Protein AF-F6YI31-F1 (afdb_monomer)

Sequence (217 aa):
MRRKSRYLFVVFIIWSSGVLYYFTTFGRQDQFSSKAKDSGYTSEEGKFNPKLSNVKDSLEVIEETRFDKDGYGDIGDPNNREDNYKKKDVLGKLWNSHHPTERDDDKLRFRSQSLQQQHRNHGIPWRDFDESSYISATAIHHGEDKYKRNKFNQQASDKLKCDRPVPDTRNGLCSSNSWDLSKLPATSVIVTFHNEARSTLLRTVVSVLNRSPPSLV

Secondary structure (DSSP, 8-state):
--SHHHHHHHHHHHHHHHHHHHHHHHS-----------------------------SSSSSSS-----S--------TT-HHHHHHHHHHHHHHHHH----HHHHHHHHHHHHHHHHHHHHH---GGGS-HHHHHHTTPPPTTS-TTTTTSS-HHHHHTS-TT------S-HHHHT----GGGSPP-------SS--HHHHHHHHHHHHHHS-TT--

Radius of gyration: 33.63 Å; Cα contacts (8 Å, |Δi|>4): 60; chains: 1; bounding box: 67×86×92 Å

pLDDT: mean 72.96, std 24.08, range [24.3, 98.19]

Nearest PDB structures (foldseek):
  5fv9-assembly3_E-2  TM=9.881E-01  e=1.022E-07  Homo sapiens
  5fv9-assembly1_C  TM=9.802E-01  e=1.233E-07  Homo sapiens
  5fv9-assembly4_F-3  TM=9.778E-01  e=2.167E-07  Homo sapiens
  4d11-assembly1_A  TM=9.854E-01  e=6.287E-07  Homo sapiens
  6nqt-assembly1_A  TM=9.778E-01  e=6.694E-07  Homo sapiens

Organism: Ciona intestinalis (NCBI:txid7719)

Solvent-accessible surface area (backbone atoms only — not comparable to full-atom values): 14661 Å² total; per-residue (Å²): 144,83,72,72,63,61,57,55,52,52,52,48,52,54,51,53,51,50,53,52,48,46,50,73,73,69,63,79,86,87,83,91,78,90,88,89,87,82,89,82,91,74,90,77,93,78,74,91,77,94,78,84,87,80,85,74,86,78,83,81,75,87,92,77,72,94,68,74,99,79,74,82,74,74,81,67,61,94,81,51,63,66,64,55,51,52,53,51,50,53,52,48,53,53,49,68,74,53,68,74,48,74,70,52,52,49,50,52,52,49,52,51,52,49,50,54,54,50,39,72,75,70,52,75,59,78,90,77,51,66,59,65,67,60,36,57,79,71,55,78,58,93,91,58,70,50,37,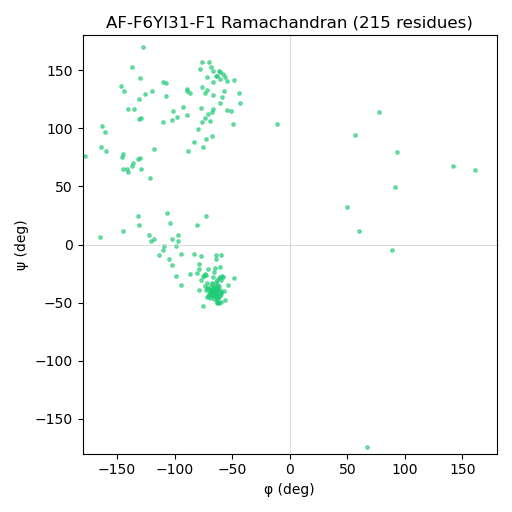75,87,75,75,44,58,46,65,65,45,64,72,50,62,50,79,59,89,71,85,85,83,69,60,77,75,65,72,76,62,82,78,68,70,91,79,53,76,62,50,85,86,83,84,87,81,73,92,64,56,56,42,60,54,48,24,52,56,44,45,50,67,72,75,42,65,73,87,36,94

Foldseek 3Di:
DPDPVVVVVVVVVVVVVVVVVCCVPPVDDPDDDDDDDDDDDDDDDDDDDDPPPDPPPPPPDPPDDPDDPPPPPDPDDPPPPPVVVVVVVVVVVVCVVDPPDPVNVVVVVVVVVVVVVVCVVVPDPLVRDPLLVQQVVPADDPPDDCCPQPNDRLNVLSPDDLQDDDDDPDDPVVVPDDDDPVPDAADDDDDDDDSDRRSVVSSVVVCCVVVDDPRRD

InterPro domains:
  IPR029044 Nucleotide-diphospho-sugar transferases [G3DSA:3.90.550.10] (124-217)
  IPR029044 Nucleotide-diphospho-sugar transferases [SSF53448] (152-215)

Structure (mmCIF, N/CA/C/O backbone):
data_AF-F6YI31-F1
#
_entry.id   AF-F6YI31-F1
#
loop_
_atom_site.group_PDB
_atom_site.id
_atom_site.type_symbol
_atom_site.label_atom_id
_atom_site.label_alt_id
_atom_site.label_comp_id
_atom_site.label_asym_id
_atom_site.label_entity_id
_atom_site.label_seq_id
_atom_site.pdbx_PDB_ins_code
_atom_site.Cartn_x
_atom_site.Cartn_y
_atom_site.Cartn_z
_atom_site.occupancy
_atom_site.B_iso_or_equiv
_atom_site.auth_seq_id
_atom_site.auth_comp_id
_atom_site.auth_asym_id
_atom_site.auth_atom_id
_atom_site.pdbx_PDB_model_num
ATOM 1 N N . MET A 1 1 ? 19.466 25.160 61.827 1.00 53.00 1 MET A N 1
ATOM 2 C CA . MET A 1 1 ? 19.169 24.558 60.501 1.00 53.00 1 MET A CA 1
ATOM 3 C C . MET A 1 1 ? 18.995 25.630 59.402 1.00 53.00 1 MET A C 1
ATOM 5 O O . MET A 1 1 ? 17.893 25.828 58.921 1.00 53.00 1 MET A O 1
ATOM 9 N N . ARG A 1 2 ? 20.056 26.343 58.972 1.00 62.91 2 ARG A N 1
ATOM 10 C CA . ARG A 1 2 ? 19.978 27.420 57.940 1.00 62.91 2 ARG A CA 1
ATOM 11 C C . ARG A 1 2 ? 21.044 27.321 56.826 1.00 62.91 2 ARG A C 1
ATOM 13 O O . ARG A 1 2 ? 21.397 28.318 56.213 1.00 62.91 2 ARG A O 1
ATOM 20 N N . ARG A 1 3 ? 21.596 26.128 56.554 1.00 60.50 3 ARG A N 1
ATOM 21 C CA . ARG A 1 3 ? 22.654 25.943 55.528 1.00 60.50 3 ARG A CA 1
ATOM 22 C C . ARG A 1 3 ? 22.173 25.351 54.192 1.00 60.50 3 ARG A C 1
ATOM 24 O O . ARG A 1 3 ? 22.850 25.537 53.192 1.00 60.50 3 ARG A O 1
ATOM 31 N N . LYS A 1 4 ? 20.987 24.726 54.130 1.00 62.62 4 LYS A N 1
ATOM 32 C CA . LYS A 1 4 ? 20.452 24.117 52.889 1.00 62.62 4 LYS A CA 1
ATOM 33 C C . LYS A 1 4 ? 19.826 25.128 51.909 1.00 62.62 4 LYS A C 1
ATOM 35 O O . LYS A 1 4 ? 19.764 24.862 50.718 1.00 62.62 4 LYS A O 1
ATOM 40 N N . SER A 1 5 ? 19.429 26.312 52.386 1.00 65.31 5 SER A N 1
ATOM 41 C CA . SER A 1 5 ? 18.761 27.334 51.559 1.00 65.31 5 SER A CA 1
ATOM 42 C C . SER A 1 5 ? 19.703 28.066 50.599 1.00 65.31 5 SER A C 1
ATOM 44 O O . SER A 1 5 ? 19.258 28.538 49.561 1.00 65.31 5 SER A O 1
ATOM 46 N N . ARG A 1 6 ? 21.000 28.164 50.926 1.00 75.75 6 ARG A N 1
ATOM 47 C CA . ARG A 1 6 ? 21.975 28.864 50.074 1.00 75.75 6 ARG A CA 1
ATOM 48 C C . ARG A 1 6 ? 22.319 28.073 48.811 1.00 75.75 6 ARG A C 1
ATOM 50 O O . ARG A 1 6 ? 22.448 28.671 47.755 1.00 75.75 6 ARG A O 1
ATOM 57 N N . TYR A 1 7 ? 22.386 26.745 48.901 1.00 75.69 7 TYR A N 1
ATOM 58 C CA . TYR A 1 7 ? 22.622 25.886 47.736 1.00 75.69 7 TYR A CA 1
ATOM 59 C C . TYR A 1 7 ? 21.439 25.881 46.767 1.00 75.69 7 TYR A C 1
ATOM 61 O O . TYR A 1 7 ? 21.640 26.007 45.566 1.00 75.69 7 TYR A O 1
ATOM 69 N N . LEU A 1 8 ? 20.209 25.819 47.283 1.00 78.38 8 LEU A N 1
ATOM 70 C CA . LEU A 1 8 ? 19.002 25.893 46.455 1.00 78.38 8 LEU A CA 1
ATOM 71 C C . LEU A 1 8 ? 18.910 27.213 45.682 1.00 78.38 8 LEU A C 1
ATOM 73 O O . LEU A 1 8 ? 18.560 27.202 44.508 1.00 78.38 8 LEU A O 1
ATOM 77 N N . PHE A 1 9 ? 19.292 28.331 46.303 1.00 81.94 9 PHE A N 1
ATOM 78 C CA . PHE A 1 9 ? 19.279 29.636 45.640 1.00 81.94 9 PHE A CA 1
ATOM 79 C C . PHE A 1 9 ? 20.313 29.723 44.506 1.00 81.94 9 PHE A C 1
ATOM 81 O O . PHE A 1 9 ? 20.010 30.225 43.429 1.00 81.94 9 PHE A O 1
ATOM 88 N N . VAL A 1 10 ? 21.515 29.175 44.717 1.00 86.62 10 VAL A N 1
ATOM 89 C CA . VAL A 1 10 ? 22.571 29.141 43.691 1.00 86.62 10 VAL A CA 1
ATOM 90 C C . VAL A 1 10 ? 22.180 28.236 42.519 1.00 86.62 10 VAL A C 1
ATOM 92 O O . VAL A 1 10 ? 22.335 28.634 41.368 1.00 86.62 10 VAL A O 1
ATOM 95 N N . VAL A 1 11 ? 21.612 27.056 42.788 1.00 87.31 11 VAL A N 1
ATOM 96 C CA . VAL A 1 11 ? 21.141 26.139 41.734 1.00 87.31 11 VAL A CA 1
ATOM 97 C C . VAL A 1 11 ? 20.009 26.768 40.921 1.00 87.31 11 VAL A C 1
ATOM 99 O O . VAL A 1 11 ? 19.998 26.638 39.699 1.00 87.31 11 VAL A O 1
ATOM 102 N N . PHE A 1 12 ? 19.100 27.502 41.569 1.00 89.56 12 PHE A N 1
ATOM 103 C CA . PHE A 1 12 ? 18.009 28.184 40.877 1.00 89.56 12 PHE A CA 1
ATOM 104 C C . PHE A 1 12 ? 18.522 29.279 39.935 1.00 89.56 12 PHE A C 1
ATOM 106 O O . PHE A 1 12 ? 18.070 29.349 38.798 1.00 89.56 12 PHE A O 1
ATOM 113 N N . ILE A 1 13 ? 19.515 30.068 40.366 1.00 91.44 13 ILE A N 1
ATOM 114 C CA . ILE A 1 13 ? 20.136 31.110 39.532 1.00 91.44 13 ILE A CA 1
ATOM 115 C C . ILE A 1 13 ? 20.857 30.496 38.327 1.00 91.44 13 ILE A C 1
ATOM 117 O O . ILE A 1 13 ? 20.729 31.010 37.215 1.00 91.44 13 ILE A O 1
ATOM 121 N N . ILE A 1 14 ? 21.594 29.397 38.516 1.00 91.25 14 ILE A N 1
ATOM 122 C CA . ILE A 1 14 ? 22.290 28.713 37.415 1.00 91.25 14 ILE A CA 1
ATOM 123 C C . ILE A 1 14 ? 21.272 28.154 36.414 1.00 91.25 14 ILE A C 1
ATOM 125 O O . ILE A 1 14 ? 21.419 28.351 35.208 1.00 91.25 14 ILE A O 1
ATOM 129 N N . TRP A 1 15 ? 20.209 27.514 36.907 1.00 91.75 15 TRP A N 1
ATOM 130 C CA . TRP A 1 15 ? 19.168 26.938 36.061 1.00 91.75 15 TRP A CA 1
ATOM 131 C C . TRP A 1 15 ? 18.390 28.013 35.290 1.00 91.75 15 TRP A C 1
ATOM 133 O O . TRP A 1 15 ? 18.261 27.916 34.070 1.00 91.75 15 TRP A O 1
ATOM 143 N N . SER A 1 16 ? 17.951 29.088 35.954 1.00 92.75 16 SER A N 1
ATOM 144 C CA . SER A 1 16 ? 17.214 30.175 35.298 1.00 92.75 16 SER A CA 1
ATOM 145 C C . SER A 1 16 ? 18.076 30.930 34.285 1.00 92.75 16 SER A C 1
ATOM 147 O O . SER A 1 16 ? 17.589 31.288 33.214 1.00 92.75 16 SER A O 1
ATOM 149 N N . SER A 1 17 ? 19.362 31.134 34.590 1.00 90.81 17 SER A N 1
ATOM 150 C CA . SER A 1 17 ? 20.303 31.775 33.665 1.00 90.81 17 SER A CA 1
ATOM 151 C C . SER A 1 17 ? 20.560 30.903 32.434 1.00 90.81 17 SER A C 1
ATOM 153 O O . SER A 1 17 ? 20.602 31.424 31.324 1.00 90.81 17 SER A O 1
ATOM 155 N N . GLY A 1 18 ? 20.666 29.580 32.603 1.00 92.12 18 GLY A N 1
ATOM 156 C CA . GLY A 1 18 ? 20.809 28.636 31.491 1.00 92.12 18 GLY A CA 1
ATOM 157 C C . GLY A 1 18 ? 19.578 28.596 30.581 1.00 92.12 18 GLY A C 1
ATOM 158 O O . GLY A 1 18 ? 19.715 28.638 29.359 1.00 92.12 18 GLY A O 1
ATOM 159 N N . VAL A 1 19 ? 18.374 28.596 31.162 1.00 91.31 19 VAL A N 1
ATOM 160 C CA . VAL A 1 19 ? 17.115 28.649 30.400 1.00 91.31 19 VAL A CA 1
ATOM 161 C C . VAL A 1 19 ? 17.001 29.970 29.633 1.00 91.31 19 VAL A C 1
ATOM 163 O O . VAL A 1 19 ? 16.711 29.962 28.438 1.00 91.31 19 VAL A O 1
ATOM 166 N N . LEU A 1 20 ? 17.292 31.106 30.273 1.00 88.75 20 LEU A N 1
ATOM 167 C CA . LEU A 1 20 ? 17.244 32.414 29.616 1.00 88.75 20 LEU A CA 1
ATOM 168 C C . LEU A 1 20 ? 18.311 32.552 28.515 1.00 88.75 20 LEU A C 1
ATOM 170 O O . LEU A 1 20 ? 18.029 33.103 27.450 1.00 88.75 20 LEU A O 1
ATOM 174 N N . TYR A 1 21 ? 19.513 32.008 28.724 1.00 89.62 21 TYR A N 1
ATOM 175 C CA . TYR A 1 21 ? 20.548 31.946 27.690 1.00 89.62 21 TYR A CA 1
ATOM 176 C C . TYR A 1 21 ? 20.088 31.108 26.494 1.00 89.62 21 TYR A C 1
ATOM 178 O O . TYR A 1 21 ? 20.214 31.552 25.357 1.00 89.62 21 TYR A O 1
ATOM 186 N N . TYR A 1 22 ? 19.477 29.944 26.727 1.00 86.44 22 TYR A N 1
ATOM 187 C CA . TYR A 1 22 ? 18.952 29.099 25.653 1.00 86.44 22 TYR A CA 1
ATOM 188 C C . TYR A 1 22 ? 17.849 29.802 24.848 1.00 86.44 22 TYR A C 1
ATOM 190 O O . TYR A 1 22 ? 17.903 29.827 23.622 1.00 86.44 22 TYR A O 1
ATOM 198 N N . PHE A 1 23 ? 16.888 30.454 25.509 1.00 80.94 23 PHE A N 1
ATOM 199 C CA . PHE A 1 23 ? 15.828 31.186 24.805 1.00 80.94 23 PHE A CA 1
ATOM 200 C C . PHE A 1 23 ? 16.341 32.420 24.052 1.00 80.94 23 PHE A C 1
ATOM 202 O O . PHE A 1 23 ? 15.822 32.736 22.983 1.00 80.94 23 PHE A O 1
ATOM 209 N N . THR A 1 24 ? 17.371 33.101 24.559 1.00 76.62 24 THR A N 1
ATOM 210 C CA . THR A 1 24 ? 17.966 34.253 23.859 1.00 76.62 24 THR A CA 1
ATOM 211 C C . THR A 1 24 ? 18.878 33.845 22.700 1.00 76.62 24 THR A C 1
ATOM 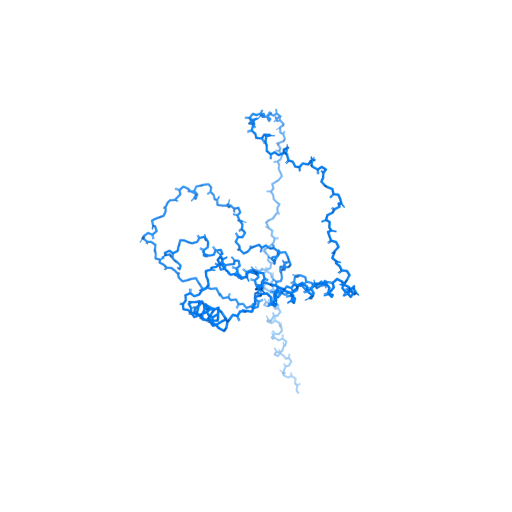213 O O . THR A 1 24 ? 18.945 34.578 21.716 1.00 76.62 24 THR A O 1
ATOM 216 N N . THR A 1 25 ? 19.544 32.687 22.773 1.00 75.94 25 THR A N 1
ATOM 217 C CA . THR A 1 25 ? 20.480 32.222 21.728 1.00 75.94 25 THR A CA 1
ATOM 218 C C . THR A 1 25 ? 19.852 31.297 20.687 1.00 75.94 25 THR A C 1
ATOM 220 O O . THR A 1 25 ? 20.201 31.398 19.516 1.00 75.94 25 THR A O 1
ATOM 223 N N . PHE A 1 26 ? 18.904 30.441 21.071 1.00 68.06 26 PHE A N 1
ATOM 224 C CA . PHE A 1 26 ? 18.285 29.442 20.187 1.00 68.06 26 PHE A CA 1
ATOM 225 C C . PHE A 1 26 ? 16.794 29.684 19.908 1.00 68.06 26 PHE A C 1
ATOM 227 O O . PHE A 1 26 ? 16.231 29.052 19.020 1.00 68.06 26 PHE A O 1
ATOM 234 N N . GLY A 1 27 ? 16.141 30.623 20.599 1.00 56.47 27 GLY A N 1
ATOM 235 C CA . GLY A 1 27 ? 14.709 30.911 20.436 1.00 56.47 27 GLY A CA 1
ATOM 236 C C . GLY A 1 27 ? 14.334 31.792 19.238 1.00 56.47 27 GLY A C 1
ATOM 237 O O . GLY A 1 27 ? 13.244 32.361 19.233 1.00 56.47 27 GLY A O 1
ATOM 238 N N . ARG A 1 28 ? 15.209 31.970 18.239 1.00 60.66 28 ARG A N 1
ATOM 239 C CA . ARG A 1 28 ? 14.960 32.901 17.126 1.00 60.66 28 ARG A CA 1
ATOM 240 C C . ARG A 1 28 ? 15.190 32.254 15.762 1.00 60.66 28 ARG A C 1
ATOM 242 O O . ARG A 1 28 ? 16.147 32.570 15.065 1.00 60.66 28 ARG A O 1
ATOM 249 N N . GLN A 1 29 ? 14.253 31.397 15.364 1.00 51.97 29 GLN A N 1
ATOM 250 C CA . GLN A 1 29 ? 14.122 30.948 13.980 1.00 51.97 29 GLN A CA 1
ATOM 251 C C . GLN A 1 29 ? 12.652 30.944 13.558 1.00 51.97 29 GLN A C 1
ATOM 253 O O . GLN A 1 29 ? 12.065 29.905 13.324 1.00 51.97 29 GLN A O 1
ATOM 258 N N . ASP A 1 30 ? 12.083 32.145 13.472 1.00 52.59 30 ASP A N 1
ATOM 259 C CA . ASP A 1 30 ? 10.846 32.419 12.738 1.00 52.59 30 ASP A CA 1
ATOM 260 C C . ASP A 1 30 ? 10.947 33.817 12.125 1.00 52.59 30 ASP A C 1
ATOM 262 O O . ASP A 1 30 ? 10.433 34.790 12.669 1.00 52.59 30 ASP A O 1
ATOM 266 N N . GLN A 1 31 ? 11.680 33.926 11.015 1.00 48.34 31 GLN A N 1
ATOM 267 C CA . GLN A 1 31 ? 11.528 34.984 10.009 1.00 48.34 31 GLN A CA 1
ATOM 268 C C . GLN A 1 31 ? 12.146 34.506 8.684 1.00 48.34 31 GLN A C 1
ATOM 270 O O . GLN A 1 31 ? 13.268 34.865 8.334 1.00 48.34 31 GLN A O 1
ATOM 275 N N . PHE A 1 32 ? 11.406 33.703 7.921 1.00 39.38 32 PHE A N 1
ATOM 276 C CA . PHE A 1 32 ? 11.537 33.716 6.463 1.00 39.38 32 PHE A CA 1
ATOM 277 C C . PHE A 1 32 ? 10.143 33.685 5.837 1.00 39.38 32 PHE A C 1
ATOM 279 O O . PHE A 1 32 ? 9.685 32.696 5.278 1.00 39.38 32 PHE A O 1
ATOM 286 N N . SER A 1 33 ? 9.436 34.799 5.992 1.00 43.72 33 SER A N 1
ATOM 287 C CA . SER A 1 33 ? 8.313 35.150 5.134 1.00 43.72 33 SER A CA 1
ATOM 288 C C . SER A 1 33 ? 8.275 36.666 4.992 1.00 43.72 33 SER A C 1
ATOM 290 O O . SER A 1 33 ? 8.394 37.385 5.981 1.00 43.72 33 SER A O 1
ATOM 292 N N . SER A 1 34 ? 8.055 37.121 3.759 1.00 43.28 34 SER A N 1
ATOM 293 C CA . SER A 1 34 ? 7.868 38.514 3.322 1.00 43.28 34 SER A CA 1
ATOM 294 C C . SER A 1 34 ? 9.116 39.268 2.848 1.00 43.28 34 SER A C 1
ATOM 296 O O . SER A 1 34 ? 9.615 40.169 3.518 1.00 43.28 34 SER A O 1
ATOM 298 N N . LYS A 1 35 ? 9.525 39.007 1.598 1.00 37.44 35 LYS A N 1
ATOM 299 C CA . LYS A 1 35 ? 9.893 40.085 0.660 1.00 37.44 35 LYS A CA 1
ATOM 300 C C . LYS A 1 35 ? 9.850 39.607 -0.795 1.00 37.44 35 LYS A C 1
ATOM 302 O O . LYS A 1 35 ? 10.805 39.030 -1.291 1.00 37.44 35 LYS A O 1
ATOM 307 N N . ALA A 1 36 ? 8.730 39.878 -1.460 1.00 35.84 36 ALA A N 1
ATOM 308 C CA . ALA A 1 36 ? 8.655 40.099 -2.905 1.00 35.84 36 ALA A CA 1
ATOM 309 C C . ALA A 1 36 ? 7.310 40.778 -3.224 1.00 35.84 36 ALA A C 1
ATOM 311 O O . ALA A 1 36 ? 6.316 40.128 -3.537 1.00 35.84 36 ALA A O 1
ATOM 312 N N . LYS A 1 37 ? 7.273 42.104 -3.078 1.00 39.88 37 LYS A N 1
ATOM 313 C CA . LYS A 1 37 ? 6.314 42.979 -3.755 1.00 39.88 37 LYS A CA 1
ATOM 314 C C . LYS A 1 37 ? 7.132 44.085 -4.410 1.00 39.88 37 LYS A C 1
ATOM 316 O O . LYS A 1 37 ? 7.698 44.893 -3.692 1.00 39.88 37 LYS A O 1
ATOM 321 N N . ASP A 1 38 ? 7.202 44.025 -5.733 1.00 37.06 38 ASP A N 1
ATOM 322 C CA . ASP A 1 38 ? 7.232 45.137 -6.692 1.00 37.06 38 ASP A CA 1
ATOM 323 C C . ASP A 1 38 ? 6.875 44.488 -8.043 1.00 37.06 38 ASP A C 1
ATOM 325 O O . ASP A 1 38 ? 7.521 43.537 -8.467 1.00 37.06 38 ASP A O 1
ATOM 329 N N . SER A 1 39 ? 5.633 44.645 -8.507 1.00 32.97 39 SER A N 1
ATOM 330 C CA . SER A 1 39 ? 5.156 45.715 -9.400 1.00 32.97 39 SER A CA 1
ATOM 331 C C . SER A 1 39 ? 5.568 45.483 -10.859 1.00 32.97 39 SER A C 1
ATOM 333 O O . SER A 1 39 ? 6.745 45.521 -11.197 1.00 32.97 39 SER A O 1
ATOM 335 N N . GLY A 1 40 ? 4.572 45.244 -11.718 1.00 26.17 40 GLY A N 1
ATOM 336 C CA . GLY A 1 40 ? 4.752 45.072 -13.160 1.00 26.17 40 GLY A CA 1
ATOM 337 C C . GLY A 1 40 ? 3.570 44.376 -13.832 1.00 26.17 40 GLY A C 1
ATOM 338 O O . GLY A 1 40 ? 3.705 43.264 -14.326 1.00 26.17 40 GLY A O 1
ATOM 339 N N . TYR A 1 41 ? 2.397 45.011 -13.815 1.00 24.30 41 TYR A N 1
ATOM 340 C CA . TYR A 1 41 ? 1.244 44.604 -14.618 1.00 24.30 41 TYR A CA 1
ATOM 341 C C . TYR A 1 41 ? 1.480 45.067 -16.063 1.00 24.30 41 TYR A C 1
ATOM 343 O O . TYR A 1 41 ? 1.563 46.267 -16.308 1.00 24.30 41 TYR A O 1
ATOM 351 N N . THR A 1 42 ? 1.572 44.138 -17.012 1.00 28.00 42 THR A N 1
ATOM 352 C CA . THR A 1 42 ? 1.236 44.402 -18.418 1.00 28.00 42 THR A CA 1
ATOM 353 C C . THR A 1 42 ? 0.404 43.233 -18.925 1.00 28.00 42 THR A C 1
ATOM 355 O O . T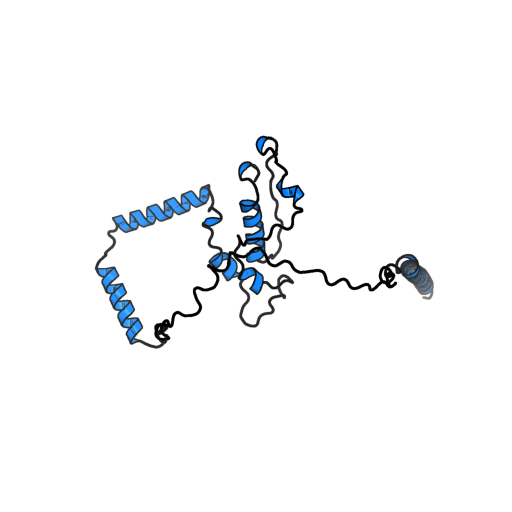HR A 1 42 ? 0.836 42.083 -18.907 1.00 28.00 42 THR A O 1
ATOM 358 N N . SER A 1 43 ? -0.838 43.547 -19.286 1.00 34.31 43 SER A N 1
ATOM 359 C CA . SER A 1 43 ? -1.754 42.661 -19.987 1.00 34.31 43 SER A CA 1
ATOM 360 C C . SER A 1 43 ? -1.224 42.388 -21.387 1.00 34.31 43 SER A C 1
ATOM 362 O O . SER A 1 43 ? -1.017 43.335 -22.135 1.00 34.31 43 SER A O 1
ATOM 364 N N . GLU A 1 44 ? -1.136 41.118 -21.769 1.00 32.34 44 GLU A N 1
ATOM 365 C CA . GLU A 1 44 ? -1.471 40.710 -23.130 1.00 32.34 44 GLU A CA 1
ATOM 366 C C . GLU A 1 44 ? -2.407 39.505 -23.060 1.00 32.34 44 GLU A C 1
ATOM 368 O O . GLU A 1 44 ? -2.035 38.393 -22.683 1.00 32.34 44 GLU A O 1
ATOM 373 N N . GLU A 1 45 ? -3.667 39.762 -23.402 1.00 40.91 45 GLU A N 1
ATOM 374 C CA . GLU A 1 45 ? -4.606 38.725 -23.785 1.00 40.91 45 GLU A CA 1
ATOM 375 C C . GLU A 1 45 ? -4.145 38.118 -25.110 1.00 40.91 45 GLU A C 1
ATOM 377 O O . GLU A 1 45 ? -4.081 38.787 -26.141 1.00 40.91 45 GLU A O 1
ATOM 382 N N . GLY A 1 46 ? -3.811 36.830 -25.080 1.00 29.69 46 GLY A N 1
ATOM 383 C CA . GLY A 1 46 ? -3.178 36.150 -26.203 1.00 29.69 46 GLY A CA 1
ATOM 384 C C . GLY A 1 46 ? -3.631 34.707 -26.353 1.00 29.69 46 GLY A C 1
ATOM 385 O O . GLY A 1 46 ? -2.831 33.793 -26.228 1.00 29.69 46 GLY A O 1
ATOM 386 N N . LYS A 1 47 ? -4.920 34.525 -26.665 1.00 29.19 47 LYS A N 1
ATOM 387 C CA . LYS A 1 47 ? -5.483 33.400 -27.437 1.00 29.19 47 LYS A CA 1
ATOM 388 C C . LYS A 1 47 ? -5.214 31.984 -26.900 1.00 29.19 47 LYS A C 1
ATOM 390 O O . LYS A 1 47 ? -4.299 31.282 -27.322 1.00 29.19 47 LYS A O 1
ATOM 395 N N . PHE A 1 48 ? -6.176 31.498 -26.117 1.00 35.81 48 PHE A N 1
ATOM 396 C CA . PHE A 1 48 ? -6.551 30.083 -26.116 1.00 35.81 48 PHE A CA 1
ATOM 397 C C . PHE A 1 48 ? -6.812 29.647 -27.566 1.00 35.81 48 PHE A C 1
ATOM 399 O O . PHE A 1 48 ? -7.724 30.174 -28.204 1.00 35.81 48 PHE A O 1
ATOM 406 N N . ASN A 1 49 ? -5.994 28.740 -28.110 1.00 34.97 49 ASN A N 1
ATOM 407 C CA . ASN A 1 49 ? -6.235 28.163 -29.430 1.00 34.97 49 ASN A CA 1
ATOM 408 C C . ASN A 1 49 ? -6.933 26.797 -29.274 1.00 34.97 49 ASN A C 1
ATOM 410 O O . ASN A 1 49 ? -6.310 25.837 -28.812 1.00 34.97 49 ASN A O 1
ATOM 414 N N . PRO A 1 50 ? -8.222 26.699 -29.640 1.00 47.25 50 PRO A N 1
ATOM 415 C CA . PRO A 1 50 ? -9.051 25.525 -29.435 1.00 47.25 50 PRO A CA 1
ATOM 416 C C . PRO A 1 50 ? -8.926 24.576 -30.630 1.00 47.25 50 PRO A C 1
ATOM 418 O O . PRO A 1 50 ? -9.795 24.569 -31.495 1.00 47.25 50 PRO A O 1
ATOM 421 N N . LYS A 1 51 ? -7.864 23.767 -30.707 1.00 34.50 51 LYS A N 1
ATOM 422 C CA . LYS A 1 51 ? -7.801 22.638 -31.660 1.00 34.50 51 LYS A CA 1
ATOM 423 C C . LYS A 1 51 ? -7.042 21.434 -31.098 1.00 34.50 51 LYS A C 1
ATOM 425 O O . LYS A 1 51 ? -5.943 21.111 -31.523 1.00 34.50 51 LYS A O 1
ATOM 430 N N . LEU A 1 52 ? -7.710 20.728 -30.192 1.00 35.53 52 LEU A N 1
ATOM 431 C CA . LEU A 1 52 ? -7.821 19.268 -30.257 1.00 35.53 52 LEU A CA 1
ATOM 432 C C . LEU A 1 52 ? -9.302 18.926 -30.066 1.00 35.53 52 LEU A C 1
ATOM 434 O O . LEU A 1 52 ? -9.773 18.513 -29.011 1.00 35.53 52 LEU A O 1
ATOM 438 N N . SER A 1 53 ? -10.060 19.208 -31.123 1.00 41.47 53 SER A N 1
ATOM 439 C CA . SER A 1 53 ? -11.352 18.596 -31.386 1.00 41.47 53 SER A CA 1
ATOM 440 C C . SER A 1 53 ? -11.121 17.121 -31.710 1.00 41.47 53 SER A C 1
ATOM 442 O O . SER A 1 53 ? -10.487 16.826 -32.722 1.00 41.47 53 SER A O 1
ATOM 444 N N . ASN A 1 54 ? -11.609 16.249 -30.825 1.00 37.47 54 ASN A N 1
ATOM 445 C CA . ASN A 1 54 ? -12.143 14.897 -31.069 1.00 37.47 54 ASN A CA 1
ATOM 446 C C . ASN A 1 54 ? -11.752 13.915 -29.962 1.00 37.47 54 ASN A C 1
ATOM 448 O O . ASN A 1 54 ? -11.030 12.957 -30.198 1.00 37.47 54 ASN A O 1
ATOM 452 N N . VAL A 1 55 ? -12.298 14.140 -28.765 1.00 36.66 55 VAL A N 1
ATOM 453 C CA . VAL A 1 55 ? -12.853 13.065 -27.927 1.00 36.66 55 VAL A CA 1
ATOM 454 C C . VAL A 1 55 ? -14.116 13.635 -27.271 1.00 36.66 55 VAL A C 1
ATOM 456 O O . VAL A 1 55 ? -14.161 13.905 -26.075 1.00 36.66 55 VAL A O 1
ATOM 459 N N . LYS A 1 56 ? -15.119 13.943 -28.101 1.00 32.88 56 LYS A N 1
ATOM 460 C CA . LYS A 1 56 ? -16.486 14.267 -27.658 1.00 32.88 56 LYS A CA 1
ATOM 461 C C . LYS A 1 56 ? -17.466 13.101 -27.850 1.00 32.88 56 LYS A C 1
ATOM 463 O O . LYS A 1 56 ? -18.612 13.236 -27.466 1.00 32.88 56 LYS A O 1
ATOM 468 N N . ASP A 1 57 ? -16.992 11.931 -28.283 1.00 36.62 57 ASP A N 1
ATOM 469 C CA . ASP A 1 57 ? -17.857 10.778 -28.585 1.00 36.62 57 ASP A CA 1
ATOM 470 C C . ASP A 1 57 ? -17.792 9.647 -27.542 1.00 36.62 57 ASP A C 1
ATOM 472 O O . ASP A 1 57 ? -18.011 8.481 -27.856 1.00 36.62 57 ASP A O 1
ATOM 476 N N . SER A 1 58 ? -17.473 9.928 -26.275 1.00 39.78 58 SER A N 1
ATOM 477 C CA . SER A 1 58 ? -17.580 8.889 -25.224 1.00 39.78 58 SER A CA 1
ATOM 478 C C . SER A 1 58 ? -18.028 9.396 -23.852 1.00 39.78 58 SER A C 1
ATOM 480 O O . SER A 1 58 ? -17.961 8.656 -22.877 1.00 39.78 58 SER A O 1
ATOM 482 N N . LEU A 1 59 ? -18.497 10.643 -23.767 1.00 40.59 59 LEU A N 1
ATOM 483 C CA . LEU A 1 59 ? -19.028 11.244 -22.534 1.00 40.59 59 LEU A CA 1
ATOM 484 C C . LEU A 1 59 ? -20.481 11.735 -22.677 1.00 40.59 59 LEU A C 1
ATOM 486 O O . LEU A 1 59 ? -21.014 12.327 -21.749 1.00 40.59 59 LEU A O 1
ATOM 490 N N . GLU A 1 60 ? -21.138 11.415 -23.796 1.00 36.53 60 GLU A N 1
ATOM 491 C CA . GLU A 1 60 ? -22.589 11.540 -24.004 1.00 36.53 60 GLU A CA 1
ATOM 492 C C . GLU A 1 60 ? -23.188 10.170 -24.356 1.00 36.53 60 GLU A C 1
ATOM 494 O O . GLU A 1 60 ? -23.793 9.974 -25.401 1.00 36.53 60 GLU A O 1
ATOM 499 N N . VAL A 1 61 ? -23.000 9.177 -23.489 1.00 34.56 61 VAL A N 1
ATOM 500 C CA . VAL A 1 61 ? -23.925 8.042 -23.382 1.00 34.56 61 VAL A CA 1
ATOM 501 C C . VAL A 1 61 ? -23.972 7.682 -21.901 1.00 34.56 61 VAL A C 1
ATOM 503 O O . VAL A 1 61 ? -22.931 7.520 -21.272 1.00 34.56 61 VAL A O 1
ATOM 506 N N . ILE A 1 62 ? -25.186 7.523 -21.374 1.00 33.25 62 ILE A N 1
ATOM 507 C CA . ILE A 1 62 ? -25.556 7.256 -19.973 1.00 33.25 62 ILE A CA 1
ATOM 508 C C . ILE A 1 62 ? -25.818 8.524 -19.128 1.00 33.25 62 ILE A C 1
ATOM 510 O O . ILE A 1 62 ? -25.383 8.647 -17.991 1.00 33.25 62 ILE A O 1
ATOM 514 N N . GLU A 1 63 ? -26.646 9.428 -19.654 1.00 35.34 63 GLU A N 1
ATOM 515 C CA . GLU A 1 63 ? -27.707 10.054 -18.850 1.00 35.34 63 GLU A CA 1
ATOM 516 C C . GLU A 1 63 ? -28.991 10.193 -19.693 1.00 35.34 63 GLU A C 1
ATOM 518 O O . GLU A 1 63 ? -29.421 11.283 -20.021 1.00 35.34 63 GLU A O 1
ATOM 523 N N . GLU A 1 64 ? -29.560 9.059 -20.123 1.00 37.12 64 GLU A N 1
ATOM 524 C CA . GLU A 1 64 ? -31.014 8.846 -20.281 1.00 37.12 64 GLU A CA 1
ATOM 525 C C . GLU A 1 64 ? -31.269 7.404 -20.753 1.00 37.12 64 GLU A C 1
ATOM 527 O O . GLU A 1 64 ? -31.596 7.115 -21.900 1.00 37.12 64 GLU A O 1
ATOM 532 N N . THR A 1 65 ? -31.152 6.451 -19.833 1.00 29.97 65 THR A N 1
ATOM 533 C CA . THR A 1 65 ? -32.114 5.350 -19.840 1.00 29.97 65 THR A CA 1
ATOM 534 C C . THR A 1 65 ? -33.086 5.653 -18.719 1.00 29.97 65 THR A C 1
ATOM 536 O O . THR A 1 65 ? -32.743 5.512 -17.545 1.00 29.97 65 THR A O 1
ATOM 539 N N . ARG A 1 66 ? -34.306 6.067 -19.083 1.00 47.03 66 ARG A N 1
ATOM 540 C CA . ARG A 1 66 ? -35.484 5.689 -18.299 1.00 47.03 66 ARG A CA 1
ATOM 541 C C . ARG A 1 66 ? -35.379 4.182 -18.106 1.00 47.03 66 ARG A C 1
ATOM 543 O O . ARG A 1 66 ? -35.543 3.431 -19.061 1.00 47.03 66 ARG A O 1
ATOM 550 N N . PHE A 1 67 ? -34.992 3.777 -16.911 1.00 37.53 67 PHE A N 1
ATOM 551 C CA . PHE A 1 67 ? -35.006 2.393 -16.495 1.00 37.53 67 PHE A CA 1
ATOM 552 C C . PHE A 1 67 ? -35.692 2.371 -15.141 1.00 37.53 67 PHE A C 1
ATOM 554 O O . PHE A 1 67 ? -35.393 3.186 -14.263 1.00 37.53 67 PHE A O 1
ATOM 561 N N . ASP A 1 68 ? -36.716 1.540 -15.084 1.00 33.69 68 ASP A N 1
ATOM 562 C CA . ASP A 1 68 ? -37.874 1.674 -14.224 1.00 33.69 68 ASP A CA 1
ATOM 563 C C . ASP A 1 68 ? -37.531 1.771 -12.736 1.00 33.69 68 ASP A C 1
ATOM 565 O O . ASP A 1 68 ? -36.634 1.103 -12.219 1.00 33.69 68 ASP A O 1
ATOM 569 N N . LYS A 1 69 ? -38.309 2.587 -12.019 1.00 40.16 69 LYS A N 1
ATOM 570 C CA . LYS A 1 69 ? -38.287 2.707 -10.553 1.00 40.16 69 LYS A CA 1
ATOM 571 C C . LYS A 1 69 ? -38.914 1.495 -9.845 1.00 40.16 69 LYS A C 1
ATOM 573 O O . LYS A 1 69 ? -39.298 1.590 -8.683 1.00 40.16 69 LYS A O 1
ATOM 578 N N . ASP A 1 70 ? -38.923 0.344 -10.505 1.00 36.69 70 ASP A N 1
ATOM 579 C CA . ASP A 1 70 ? -39.663 -0.844 -10.107 1.00 36.69 70 ASP A CA 1
ATOM 580 C C . ASP A 1 70 ? -38.688 -2.034 -10.108 1.00 36.69 70 ASP A C 1
ATOM 582 O O . ASP A 1 70 ? -38.749 -2.928 -10.946 1.00 36.69 70 ASP A O 1
ATOM 586 N N . GLY A 1 71 ? -37.693 -2.012 -9.218 1.00 36.62 71 GLY A N 1
ATOM 587 C CA . GLY A 1 71 ? -36.651 -3.046 -9.235 1.00 36.62 71 GLY A CA 1
ATOM 588 C C . GLY A 1 71 ? -35.773 -3.163 -7.996 1.00 36.62 71 GLY A C 1
ATOM 589 O O . GLY A 1 71 ? -34.836 -3.959 -8.002 1.00 36.62 71 GLY A O 1
ATOM 590 N N . TYR A 1 72 ? -36.060 -2.427 -6.918 1.00 38.38 72 TYR A N 1
ATOM 591 C CA . TYR A 1 72 ? -35.582 -2.833 -5.598 1.00 38.38 72 TYR A CA 1
ATOM 592 C C . TYR A 1 72 ? -36.577 -3.866 -5.081 1.00 38.38 72 TYR A C 1
ATOM 594 O O . TYR A 1 72 ? -37.592 -3.522 -4.480 1.00 38.38 72 TYR A O 1
ATOM 602 N N . GLY A 1 73 ? -36.330 -5.132 -5.422 1.00 39.31 73 GLY A N 1
ATOM 603 C CA . GLY A 1 73 ? -37.043 -6.245 -4.818 1.00 39.31 73 GLY A CA 1
ATOM 604 C C . GLY A 1 73 ? -36.905 -6.136 -3.307 1.00 39.31 73 GLY A C 1
ATOM 605 O O . GLY A 1 73 ? -35.790 -6.171 -2.790 1.00 39.31 73 GLY A O 1
ATOM 606 N N . ASP A 1 74 ? -38.050 -5.932 -2.665 1.00 43.97 74 ASP A N 1
ATOM 607 C CA . ASP A 1 74 ? -38.349 -6.134 -1.255 1.00 43.97 74 ASP A CA 1
ATOM 608 C C . ASP A 1 74 ? -37.223 -6.901 -0.537 1.00 43.97 74 ASP A C 1
ATOM 610 O O . ASP A 1 74 ? -37.069 -8.119 -0.691 1.00 43.97 74 ASP A O 1
ATOM 614 N N . ILE A 1 75 ? -36.399 -6.198 0.249 1.00 46.53 75 ILE A N 1
ATOM 615 C CA . ILE A 1 75 ? -35.694 -6.875 1.337 1.00 46.53 75 ILE A CA 1
ATOM 616 C C . ILE A 1 75 ? -36.817 -7.251 2.287 1.00 46.53 75 ILE A C 1
ATOM 618 O O . ILE A 1 75 ? -37.249 -6.417 3.080 1.00 46.53 75 ILE A O 1
ATOM 622 N N . GLY A 1 76 ? -37.328 -8.472 2.113 1.00 46.28 76 GLY A N 1
ATOM 623 C CA . GLY A 1 76 ? -38.447 -8.991 2.878 1.00 46.28 76 GLY A CA 1
ATOM 624 C C . GLY A 1 76 ? -38.269 -8.649 4.349 1.00 46.28 76 GLY A C 1
ATOM 625 O O . GLY A 1 76 ? -37.185 -8.844 4.911 1.00 46.28 76 GLY A O 1
ATOM 626 N N . ASP A 1 77 ? -39.327 -8.093 4.935 1.00 50.03 77 ASP A N 1
ATOM 627 C CA . ASP A 1 77 ? -39.411 -7.807 6.359 1.00 50.03 77 ASP A CA 1
ATOM 628 C C . ASP A 1 77 ? -38.855 -9.016 7.136 1.00 50.03 77 ASP A C 1
ATOM 630 O O . ASP A 1 77 ? -39.359 -10.134 6.966 1.00 50.03 77 ASP A O 1
ATOM 634 N N . PRO A 1 78 ? -37.812 -8.850 7.973 1.00 54.38 78 PRO A N 1
ATOM 635 C CA . PRO A 1 78 ? -37.247 -9.951 8.749 1.00 54.38 78 PRO A CA 1
ATOM 636 C C . PRO A 1 78 ? -38.266 -10.605 9.701 1.00 54.38 78 PRO A C 1
ATOM 638 O O . PRO A 1 78 ? -37.979 -11.673 10.246 1.00 54.38 78 PRO A O 1
ATOM 641 N N . ASN A 1 79 ? -39.457 -10.018 9.871 1.00 53.28 79 ASN A N 1
ATOM 642 C CA . ASN A 1 79 ? -40.575 -10.581 10.624 1.00 53.28 79 ASN A CA 1
ATOM 643 C C . ASN A 1 79 ? -41.648 -11.272 9.760 1.00 53.28 79 ASN A C 1
ATOM 645 O O . ASN A 1 79 ? -42.587 -11.842 10.325 1.00 53.28 79 ASN A O 1
ATOM 649 N N . ASN A 1 80 ? -41.521 -11.301 8.426 1.00 56.69 80 ASN A N 1
ATOM 650 C CA . ASN A 1 80 ? -42.453 -12.041 7.577 1.00 56.69 80 ASN A CA 1
ATOM 651 C C . ASN A 1 80 ? -42.157 -13.552 7.642 1.00 56.69 80 ASN A C 1
ATOM 653 O O . ASN A 1 80 ? -41.175 -14.068 7.091 1.00 56.69 80 ASN A O 1
ATOM 657 N N . ARG A 1 81 ? -43.014 -14.284 8.364 1.00 55.75 81 ARG A N 1
ATOM 658 C CA . ARG A 1 81 ? -42.894 -15.738 8.542 1.00 55.75 81 ARG A CA 1
ATOM 659 C C . ARG A 1 81 ? -43.039 -16.489 7.218 1.00 55.75 81 ARG A C 1
ATOM 661 O O . ARG A 1 81 ? -42.323 -17.469 7.024 1.00 55.75 81 ARG A O 1
ATOM 668 N N . GLU A 1 82 ? -43.910 -16.055 6.310 1.00 57.97 82 GLU A N 1
ATOM 669 C CA . GLU A 1 82 ? -44.286 -16.843 5.124 1.00 57.97 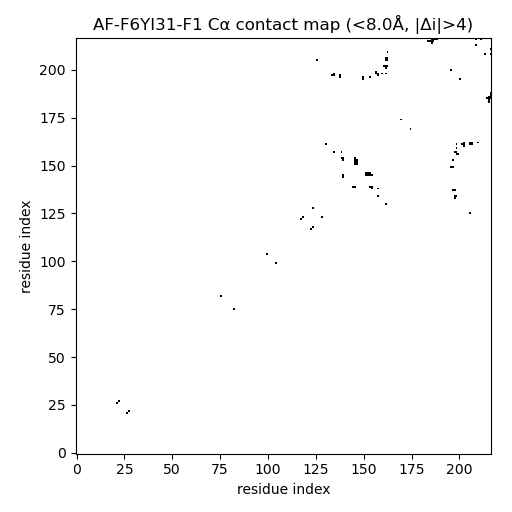82 GLU A CA 1
ATOM 670 C C . GLU A 1 82 ? -43.152 -16.998 4.099 1.00 57.97 82 GLU A C 1
ATOM 672 O O . GLU A 1 82 ? -42.933 -18.101 3.586 1.00 57.97 82 GLU A O 1
ATOM 677 N N . ASP A 1 83 ? -42.363 -15.950 3.865 1.00 56.69 83 ASP A N 1
ATOM 678 C CA . ASP A 1 83 ? -41.240 -15.993 2.916 1.00 56.69 83 ASP A CA 1
ATOM 679 C C . ASP A 1 83 ? -40.071 -16.826 3.451 1.00 56.69 83 ASP A C 1
ATOM 681 O O . ASP A 1 83 ? -39.401 -17.555 2.710 1.00 56.69 83 ASP A O 1
ATOM 685 N N . ASN A 1 84 ? -39.878 -16.807 4.773 1.00 51.78 84 ASN A N 1
ATOM 686 C CA . ASN A 1 84 ? -38.930 -17.682 5.454 1.00 51.78 84 ASN A CA 1
ATOM 687 C C . ASN A 1 84 ? -39.335 -19.160 5.355 1.00 51.78 84 ASN A C 1
ATOM 689 O O . ASN A 1 84 ? -38.463 -20.013 5.165 1.00 51.78 84 ASN A O 1
ATOM 693 N N . TYR A 1 85 ? -40.632 -19.481 5.446 1.00 52.69 85 TYR A N 1
ATOM 694 C CA . TYR A 1 85 ? -41.114 -20.855 5.264 1.00 52.69 85 TYR A CA 1
ATOM 695 C C . TYR A 1 85 ? -40.942 -21.327 3.817 1.00 52.69 85 TYR A C 1
ATOM 697 O O . TYR A 1 85 ? -40.404 -22.414 3.610 1.00 52.69 85 TYR A O 1
ATOM 705 N N . LYS A 1 86 ? -41.283 -20.506 2.814 1.00 55.53 86 LYS A N 1
ATOM 706 C CA . LYS A 1 86 ? -41.098 -20.868 1.395 1.00 55.53 86 LYS A CA 1
ATOM 707 C C . LYS A 1 86 ? -39.625 -21.046 1.021 1.00 55.53 86 LYS A C 1
ATOM 709 O O . LYS A 1 86 ? -39.287 -22.001 0.325 1.00 55.53 86 LYS A O 1
ATOM 714 N N . LYS A 1 87 ? -38.725 -20.192 1.520 1.00 56.00 87 LYS A N 1
ATOM 715 C CA . LYS A 1 87 ? -37.279 -20.311 1.261 1.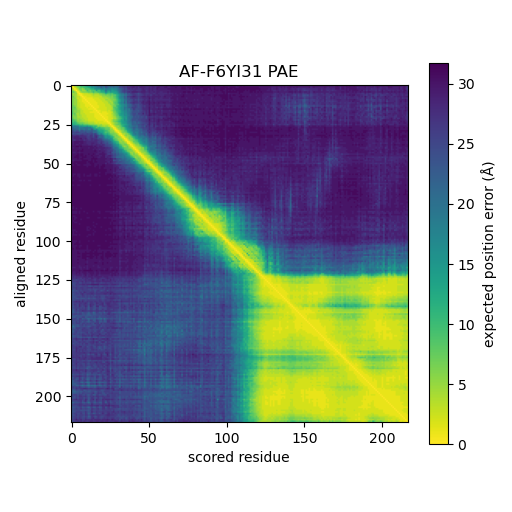00 56.00 87 LYS A CA 1
ATOM 716 C C . LYS A 1 87 ? -36.671 -21.553 1.920 1.00 56.00 87 LYS A C 1
ATOM 718 O O . LYS A 1 87 ? -35.845 -22.222 1.300 1.00 56.00 87 LYS A O 1
ATOM 723 N N . LYS A 1 88 ? -37.111 -21.899 3.137 1.00 55.56 88 LYS A N 1
ATOM 724 C CA . LYS A 1 88 ? -36.736 -23.157 3.808 1.00 55.56 88 LYS A CA 1
ATOM 725 C C . LYS A 1 88 ? -37.261 -24.382 3.066 1.00 55.56 88 LYS A C 1
ATOM 727 O O . LYS A 1 88 ? -36.546 -25.372 2.978 1.00 55.56 88 LYS A O 1
ATOM 732 N N . ASP A 1 89 ? -38.461 -24.302 2.505 1.00 65.94 89 ASP A N 1
ATOM 733 C CA . ASP A 1 89 ? -39.084 -25.408 1.780 1.00 65.94 89 ASP A CA 1
ATOM 734 C C . ASP A 1 89 ? -38.417 -25.645 0.412 1.00 65.94 89 ASP A C 1
ATOM 736 O O . ASP A 1 89 ? -38.155 -26.784 0.037 1.00 65.94 89 ASP A O 1
ATOM 740 N N . VAL A 1 90 ? -38.032 -24.581 -0.305 1.00 64.12 90 VAL A N 1
ATOM 741 C CA . VAL A 1 90 ? -37.249 -24.687 -1.553 1.00 64.12 90 VAL A CA 1
ATOM 742 C C . VAL A 1 90 ? -35.836 -25.213 -1.283 1.00 64.12 90 VAL A C 1
ATOM 744 O O . VAL A 1 90 ? -35.384 -26.111 -1.989 1.00 64.12 90 VAL A O 1
ATOM 747 N N . LEU A 1 91 ? -35.153 -24.721 -0.242 1.00 60.53 91 LEU A N 1
ATOM 748 C CA . LEU A 1 91 ? -33.839 -25.240 0.163 1.00 60.53 91 LEU A CA 1
ATOM 749 C C . LEU A 1 91 ? -33.917 -26.695 0.646 1.00 60.53 91 LEU A C 1
ATOM 751 O O . LEU A 1 91 ? -33.048 -27.492 0.306 1.00 60.53 91 LEU A O 1
ATOM 755 N N . GLY A 1 92 ? -34.976 -27.061 1.371 1.00 59.44 92 GLY A N 1
ATOM 756 C CA . GLY A 1 92 ? -35.243 -28.439 1.786 1.00 59.44 92 GLY A CA 1
ATOM 757 C C . GLY A 1 92 ? -35.529 -29.364 0.601 1.00 59.44 92 GLY A C 1
ATOM 758 O O . GLY A 1 92 ? -35.003 -30.472 0.543 1.00 59.44 92 GLY A O 1
ATOM 759 N N . LYS A 1 93 ? -36.287 -28.900 -0.400 1.00 63.28 93 LYS A N 1
ATOM 760 C CA . LYS A 1 93 ? -36.540 -29.636 -1.655 1.00 63.28 93 LYS A CA 1
ATOM 761 C C . LYS A 1 93 ? -35.270 -29.822 -2.492 1.00 63.28 93 LYS A C 1
ATOM 763 O O . LYS A 1 93 ? -35.090 -30.884 -3.093 1.00 63.28 93 LYS A O 1
ATOM 768 N N . LEU A 1 94 ? -34.380 -28.827 -2.497 1.00 59.97 94 LEU A N 1
ATOM 769 C CA . LEU A 1 94 ? -33.083 -28.896 -3.174 1.00 59.97 94 LEU A CA 1
ATOM 770 C C . LEU A 1 94 ? -32.122 -29.868 -2.462 1.00 59.97 94 LEU A C 1
ATOM 772 O O . LEU A 1 94 ? -31.489 -30.688 -3.122 1.00 59.97 94 LEU A O 1
ATOM 776 N N . TRP A 1 95 ? -32.084 -29.831 -1.125 1.00 55.66 95 TRP A N 1
ATOM 777 C CA . TRP A 1 95 ? -31.312 -30.753 -0.280 1.00 55.66 95 TRP A CA 1
ATOM 778 C C . TRP A 1 95 ? -31.790 -32.207 -0.415 1.00 55.66 95 TRP A C 1
ATOM 780 O O . TRP A 1 95 ? -30.983 -33.125 -0.491 1.00 55.66 95 TRP A O 1
ATOM 790 N N . ASN A 1 96 ? -33.102 -32.427 -0.539 1.00 58.53 96 ASN A N 1
ATOM 791 C CA . ASN A 1 96 ? -33.662 -33.774 -0.681 1.00 58.53 96 ASN A CA 1
ATOM 792 C C . ASN A 1 96 ? -33.454 -34.380 -2.083 1.00 58.53 96 ASN A C 1
ATOM 794 O O . ASN A 1 96 ? -33.383 -35.602 -2.205 1.00 58.53 96 ASN A O 1
ATOM 798 N N . SER A 1 97 ? -33.338 -33.555 -3.134 1.00 58.81 97 SER A N 1
ATOM 799 C CA . SER A 1 97 ? -33.095 -34.031 -4.512 1.00 58.81 97 SER A CA 1
ATOM 800 C C . SER A 1 97 ? -31.628 -34.367 -4.788 1.00 58.81 97 SER A C 1
ATOM 802 O O . SER A 1 97 ? -31.339 -35.184 -5.657 1.00 58.81 97 SER A O 1
ATOM 804 N N . HIS A 1 98 ? -30.704 -33.773 -4.035 1.00 52.34 98 HIS A N 1
ATOM 805 C CA . HIS A 1 98 ? -29.283 -34.096 -4.059 1.00 52.34 98 HIS A CA 1
ATOM 806 C C . HIS A 1 98 ? -28.891 -34.611 -2.679 1.00 52.34 98 HIS A C 1
ATOM 808 O O . HIS A 1 98 ? -28.361 -33.857 -1.876 1.00 52.34 98 HIS A O 1
ATOM 814 N N . HIS A 1 99 ? -29.140 -35.892 -2.400 1.00 52.72 99 HIS A N 1
ATOM 815 C CA . HIS A 1 99 ? -28.433 -36.554 -1.307 1.00 52.72 99 HIS A CA 1
ATOM 816 C C . HIS A 1 99 ? -26.977 -36.694 -1.760 1.00 52.72 99 HIS A C 1
ATOM 818 O O . HIS A 1 99 ? -26.724 -37.496 -2.668 1.00 52.72 99 HIS A O 1
ATOM 824 N N . PRO A 1 100 ? -26.027 -35.907 -1.218 1.00 54.00 100 PRO A N 1
ATOM 825 C CA . PRO A 1 100 ? -24.625 -36.113 -1.527 1.00 54.00 100 PRO A CA 1
ATOM 826 C C . PRO A 1 100 ? -24.316 -37.523 -1.045 1.00 54.00 100 PRO A C 1
ATOM 828 O O . PRO A 1 100 ? -24.593 -37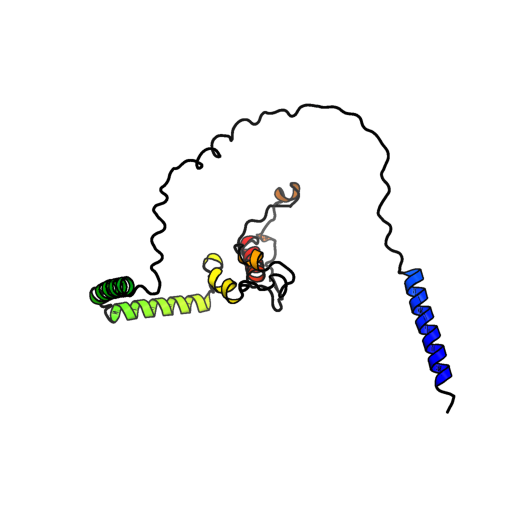.880 0.102 1.00 54.00 100 PRO A O 1
ATOM 831 N N . THR A 1 101 ? -23.858 -38.381 -1.948 1.00 60.75 101 THR A N 1
ATOM 832 C CA . THR A 1 101 ? -23.431 -39.702 -1.505 1.00 60.75 101 THR A CA 1
ATOM 833 C C . THR A 1 101 ? -22.192 -39.508 -0.635 1.00 60.75 101 THR A C 1
ATOM 835 O O . THR A 1 101 ? -21.422 -38.582 -0.872 1.00 60.75 101 THR A O 1
ATOM 838 N N . GLU A 1 102 ? -21.965 -40.371 0.355 1.00 57.00 102 GLU A N 1
ATOM 839 C CA . GLU A 1 102 ? -20.791 -40.314 1.249 1.00 57.00 102 GLU A CA 1
ATOM 840 C C . GLU A 1 102 ? -19.468 -40.153 0.460 1.00 57.00 102 GLU A C 1
ATOM 842 O O . GLU A 1 102 ? -18.549 -39.457 0.878 1.00 57.00 102 GLU A O 1
ATOM 847 N N . ARG A 1 103 ? -19.434 -40.669 -0.781 1.00 56.12 103 ARG A N 1
ATOM 848 C CA . ARG A 1 103 ? -18.335 -40.508 -1.747 1.00 56.12 103 ARG A CA 1
ATOM 849 C C . ARG A 1 103 ? -18.134 -39.083 -2.280 1.00 56.12 103 ARG A C 1
ATOM 851 O O . ARG A 1 103 ? -16.998 -38.720 -2.582 1.00 56.12 103 ARG A O 1
ATOM 858 N N . ASP A 1 104 ? -19.192 -38.296 -2.451 1.00 59.50 104 ASP A N 1
ATOM 859 C CA . ASP A 1 104 ? -19.112 -36.908 -2.924 1.00 59.50 104 ASP A CA 1
ATOM 860 C C . ASP A 1 104 ? -18.688 -35.966 -1.791 1.00 59.50 104 ASP A C 1
ATOM 862 O O . ASP A 1 104 ? -17.836 -35.097 -2.005 1.00 59.50 104 ASP A O 1
ATOM 866 N N . ASP A 1 105 ? -19.191 -36.205 -0.576 1.00 61.19 105 ASP A N 1
ATOM 867 C CA . ASP A 1 105 ? -18.776 -35.485 0.632 1.00 61.19 105 ASP A CA 1
ATOM 868 C C . ASP A 1 105 ? -17.316 -35.777 0.984 1.00 61.19 105 ASP A C 1
ATOM 870 O O . ASP A 1 105 ? -16.552 -34.846 1.250 1.00 61.19 105 ASP A O 1
ATOM 874 N N . ASP A 1 106 ? -16.873 -37.033 0.883 1.00 65.25 106 ASP A N 1
ATOM 875 C CA . ASP A 1 106 ? -15.466 -37.393 1.074 1.00 65.25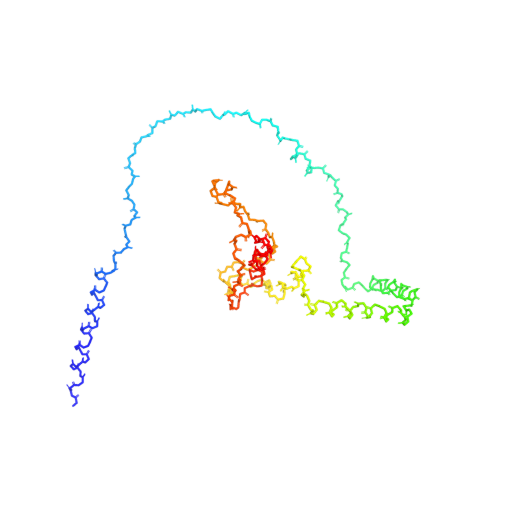 106 ASP A CA 1
ATOM 876 C C . ASP A 1 106 ? -14.559 -36.753 0.020 1.00 65.25 106 ASP A C 1
ATOM 878 O O . ASP A 1 106 ? -13.458 -36.302 0.336 1.00 65.25 106 ASP A O 1
ATOM 882 N N . LYS A 1 107 ? -15.018 -36.630 -1.231 1.00 62.81 107 LYS A N 1
ATOM 883 C CA . LYS A 1 107 ? -14.249 -35.987 -2.306 1.00 62.81 107 LYS A CA 1
ATOM 884 C C . LYS A 1 107 ? -14.167 -34.468 -2.127 1.00 62.81 107 LYS A C 1
ATOM 886 O O . LYS A 1 107 ? -13.110 -33.881 -2.376 1.00 62.81 107 LYS A O 1
ATOM 891 N N . LEU A 1 108 ? -15.241 -33.829 -1.662 1.00 61.06 108 LEU A N 1
ATOM 892 C CA . LEU A 1 108 ? -15.270 -32.405 -1.302 1.00 61.06 108 LEU A CA 1
ATOM 893 C C . LEU A 1 108 ? -14.422 -32.121 -0.051 1.00 61.06 108 LEU A C 1
ATOM 895 O O . LEU A 1 108 ? -13.658 -31.149 -0.013 1.00 61.06 108 LEU A O 1
ATOM 899 N N . ARG A 1 109 ? -14.477 -33.003 0.949 1.00 63.75 109 ARG A N 1
ATOM 900 C CA . ARG A 1 109 ? -13.670 -32.933 2.172 1.00 63.75 109 ARG A CA 1
ATOM 901 C C . ARG A 1 109 ? -12.187 -33.167 1.886 1.00 63.75 109 ARG A C 1
ATOM 903 O O . ARG A 1 109 ? -11.350 -32.407 2.362 1.00 63.75 109 ARG A O 1
ATOM 910 N N . PHE A 1 110 ? -11.852 -34.135 1.041 1.00 62.56 110 PHE A N 1
ATOM 911 C CA . PHE A 1 110 ? -10.477 -34.386 0.612 1.00 62.56 110 PHE A CA 1
ATOM 912 C C . PHE A 1 110 ? -9.923 -33.226 -0.224 1.00 62.56 110 PHE A C 1
ATOM 914 O O . PHE A 1 110 ? -8.801 -32.786 0.010 1.00 62.56 110 PHE A O 1
ATOM 921 N N . ARG A 1 111 ? -10.725 -32.655 -1.138 1.00 59.75 111 ARG A N 1
ATOM 922 C CA . ARG A 1 111 ? -10.339 -31.477 -1.937 1.00 59.75 111 ARG A CA 1
ATOM 923 C C . ARG A 1 111 ? -10.150 -30.224 -1.081 1.00 59.75 111 ARG A C 1
ATOM 925 O O . ARG A 1 111 ? -9.226 -29.453 -1.326 1.00 59.75 111 ARG A O 1
ATOM 932 N N . SER A 1 112 ? -10.995 -30.008 -0.073 1.00 66.88 112 SER A N 1
ATOM 933 C CA . SER A 1 112 ? -10.821 -28.889 0.864 1.00 66.88 112 SER A CA 1
ATOM 934 C C . SER A 1 112 ? -9.588 -29.080 1.750 1.00 66.88 112 SER A C 1
ATOM 936 O O . SER A 1 112 ? -8.821 -28.136 1.918 1.00 66.88 112 SER A O 1
ATOM 938 N N . GLN A 1 113 ? -9.324 -30.299 2.229 1.00 68.50 113 GLN A N 1
ATOM 939 C CA . GLN A 1 113 ? -8.111 -30.617 2.988 1.00 68.50 113 GLN A CA 1
ATOM 940 C C . GLN A 1 113 ? -6.837 -30.493 2.143 1.00 68.50 113 GLN A C 1
ATOM 942 O O . GLN A 1 113 ? -5.842 -29.954 2.628 1.00 68.50 113 GLN A O 1
ATOM 947 N N . SER A 1 114 ? -6.852 -30.932 0.880 1.00 61.19 114 SER A N 1
ATOM 948 C CA . SER A 1 114 ? -5.700 -30.817 -0.019 1.00 61.19 114 SER A CA 1
ATOM 949 C C . SER A 1 114 ? -5.418 -29.364 -0.402 1.00 61.19 114 SER A C 1
ATOM 951 O O . SER A 1 114 ? -4.261 -28.955 -0.377 1.00 61.19 114 SER A O 1
ATOM 953 N N . LEU A 1 115 ? -6.454 -28.558 -0.672 1.00 61.47 115 LEU A N 1
ATOM 954 C CA . LEU A 1 115 ? -6.306 -27.117 -0.909 1.00 61.47 115 LEU A CA 1
ATOM 955 C C . LEU A 1 115 ? -5.772 -26.405 0.339 1.00 61.47 115 LEU A C 1
ATOM 957 O O . LEU A 1 115 ? -4.804 -25.654 0.251 1.00 61.47 115 LEU A O 1
ATOM 961 N N . GLN A 1 116 ? -6.327 -26.696 1.520 1.00 63.62 116 GLN A N 1
ATOM 962 C CA . GLN A 1 116 ? -5.827 -26.150 2.786 1.00 63.62 116 GLN A CA 1
ATOM 963 C C . GLN A 1 116 ? -4.364 -26.549 3.039 1.00 63.62 116 GLN A C 1
ATOM 965 O O . GLN A 1 116 ? -3.567 -25.713 3.460 1.00 63.62 116 GLN A O 1
ATOM 970 N N . GLN A 1 117 ? -3.975 -27.793 2.742 1.00 61.75 117 GLN A N 1
ATOM 971 C CA . GLN A 1 117 ? -2.593 -28.265 2.875 1.00 61.75 117 GLN A CA 1
ATOM 972 C C . GLN A 1 117 ? -1.641 -27.622 1.852 1.00 61.75 117 GLN A C 1
ATOM 974 O O . GLN A 1 117 ? -0.501 -27.322 2.202 1.00 61.75 117 GLN A O 1
ATOM 979 N N . GLN A 1 118 ? -2.084 -27.377 0.617 1.00 59.88 118 GLN A N 1
ATOM 980 C CA . GLN A 1 118 ? -1.287 -26.669 -0.391 1.00 59.88 118 GLN A CA 1
ATOM 981 C C . GLN A 1 118 ? -1.073 -25.197 -0.010 1.00 59.88 118 GLN A C 1
ATOM 983 O O . GLN A 1 118 ? 0.058 -24.711 -0.067 1.00 59.88 118 GLN A O 1
ATOM 988 N N . HIS A 1 119 ? -2.114 -24.513 0.478 1.00 57.38 119 HIS A N 1
ATOM 989 C CA . HIS A 1 119 ? -1.993 -23.146 0.999 1.00 57.38 119 HIS A CA 1
ATOM 990 C C . HIS A 1 119 ? -1.086 -23.056 2.230 1.00 57.38 119 HIS A C 1
ATOM 992 O O . HIS A 1 119 ? -0.392 -22.054 2.398 1.00 57.38 119 HIS A O 1
ATOM 998 N N . ARG A 1 120 ? -1.021 -24.109 3.060 1.00 57.94 120 ARG A N 1
ATOM 999 C CA . ARG A 1 120 ? -0.071 -24.166 4.185 1.00 57.94 120 ARG A CA 1
ATOM 1000 C C . ARG A 1 120 ? 1.395 -24.117 3.744 1.00 57.94 120 ARG A C 1
ATOM 1002 O O . ARG A 1 120 ? 2.212 -23.613 4.504 1.00 57.94 120 ARG A O 1
ATOM 1009 N N . ASN A 1 121 ? 1.721 -24.598 2.544 1.00 63.12 121 ASN A N 1
ATOM 1010 C CA . ASN A 1 121 ? 3.106 -24.688 2.076 1.00 63.12 121 ASN A CA 1
ATOM 1011 C C . ASN A 1 121 ? 3.520 -23.525 1.152 1.00 63.12 121 ASN A C 1
ATOM 1013 O O . ASN A 1 121 ? 4.700 -23.198 1.105 1.00 63.12 121 ASN A O 1
ATOM 1017 N N . HIS A 1 122 ? 2.579 -22.901 0.429 1.00 70.69 122 HIS A N 1
ATOM 1018 C CA . HIS A 1 122 ? 2.877 -21.866 -0.581 1.00 70.69 122 HIS A CA 1
ATOM 1019 C C . HIS A 1 122 ? 2.222 -20.498 -0.310 1.00 70.69 122 HIS A C 1
ATOM 1021 O O . HIS A 1 122 ? 2.385 -19.572 -1.104 1.00 70.69 122 HIS A O 1
ATOM 1027 N N . GLY A 1 123 ? 1.507 -20.339 0.808 1.00 80.81 123 GLY A N 1
ATOM 1028 C CA . GLY A 1 123 ? 0.743 -19.125 1.090 1.00 80.81 123 GLY A CA 1
ATOM 1029 C C . GLY A 1 123 ? -0.440 -18.936 0.133 1.00 80.81 123 GLY A C 1
ATOM 1030 O O . GLY A 1 123 ? -0.779 -19.805 -0.674 1.00 80.81 123 GLY A O 1
ATOM 1031 N N . ILE A 1 124 ? -1.114 -17.794 0.255 1.00 87.56 124 ILE A N 1
ATOM 1032 C CA . ILE A 1 124 ? -2.193 -17.374 -0.647 1.00 87.56 124 ILE A CA 1
ATOM 1033 C C . ILE A 1 124 ? -1.634 -16.231 -1.505 1.00 87.56 124 ILE A C 1
ATOM 1035 O O . ILE A 1 124 ? -1.087 -15.283 -0.931 1.00 87.56 124 ILE A O 1
ATOM 1039 N N . PRO A 1 125 ? -1.735 -16.284 -2.849 1.00 90.12 125 PRO A N 1
ATOM 1040 C CA . PRO A 1 125 ? -1.393 -15.146 -3.694 1.00 90.12 125 PRO A CA 1
ATOM 1041 C C . PRO A 1 125 ? -2.175 -13.907 -3.258 1.00 90.12 125 PRO A C 1
ATOM 1043 O O . PRO A 1 125 ? -3.361 -13.998 -2.960 1.00 90.12 125 PRO A O 1
ATOM 1046 N N . TRP A 1 126 ? -1.548 -12.729 -3.261 1.00 90.56 126 TRP A N 1
ATOM 1047 C CA . TRP A 1 126 ? -2.205 -11.517 -2.751 1.00 90.56 126 TRP A CA 1
ATOM 1048 C C . TRP A 1 126 ? -3.521 -11.187 -3.483 1.00 90.56 126 TRP A C 1
ATOM 1050 O O . TRP A 1 126 ? -4.414 -10.601 -2.886 1.00 90.56 126 TRP A O 1
ATOM 1060 N N . ARG A 1 127 ? -3.656 -11.588 -4.757 1.00 92.06 127 ARG A N 1
ATOM 1061 C CA . ARG A 1 127 ? -4.873 -11.400 -5.568 1.00 92.06 127 ARG A CA 1
ATOM 1062 C C . ARG A 1 127 ? -6.067 -12.206 -5.064 1.00 92.06 127 ARG A C 1
ATOM 1064 O O . ARG A 1 127 ? -7.199 -11.788 -5.270 1.00 92.06 127 ARG A O 1
ATOM 1071 N N . ASP A 1 128 ? -5.797 -13.329 -4.407 1.00 93.06 128 ASP A N 1
ATOM 1072 C CA . ASP A 1 128 ? -6.805 -14.244 -3.873 1.00 93.06 128 ASP A CA 1
ATOM 1073 C C . ASP A 1 128 ? -7.062 -13.988 -2.375 1.00 93.06 128 ASP A C 1
ATOM 1075 O O . ASP A 1 128 ? -7.821 -14.709 -1.729 1.00 93.06 128 ASP A O 1
ATOM 1079 N N . PHE A 1 129 ? -6.408 -12.976 -1.794 1.00 94.62 129 PHE A N 1
ATOM 1080 C CA . PHE A 1 129 ? -6.568 -12.612 -0.392 1.00 94.62 129 PHE A CA 1
ATOM 1081 C C . PHE A 1 129 ? -7.915 -11.916 -0.150 1.00 94.62 129 PHE A C 1
ATOM 1083 O O . PHE A 1 129 ? -8.258 -10.943 -0.822 1.00 94.62 129 PHE A O 1
ATOM 1090 N N . ASP A 1 130 ? -8.660 -12.368 0.861 1.00 95.62 130 ASP A N 1
ATOM 1091 C CA . ASP A 1 130 ? -9.928 -11.751 1.262 1.00 95.62 130 ASP A CA 1
ATOM 1092 C C . ASP A 1 130 ? -9.695 -10.437 2.034 1.00 95.62 130 ASP A C 1
ATOM 1094 O O . ASP A 1 130 ? -9.679 -10.377 3.269 1.00 95.62 130 ASP A O 1
ATOM 1098 N N . GLU A 1 131 ? -9.512 -9.359 1.270 1.00 95.25 131 GLU A N 1
ATOM 1099 C CA . GLU A 1 131 ? -9.355 -7.996 1.781 1.00 95.25 131 GLU A CA 1
ATOM 1100 C C . GLU A 1 131 ? -10.545 -7.559 2.653 1.00 95.25 131 GLU A C 1
ATOM 1102 O O . GLU A 1 131 ? -10.355 -6.921 3.693 1.00 95.25 131 GLU A O 1
ATOM 1107 N N . SER A 1 132 ? -11.771 -7.916 2.260 1.00 95.75 132 SER A N 1
ATOM 1108 C CA . SER A 1 132 ? -12.992 -7.428 2.912 1.00 95.75 132 SER A CA 1
ATOM 1109 C C . SER A 1 132 ? -13.139 -8.001 4.317 1.00 95.75 132 SER A C 1
ATOM 1111 O O . SER A 1 132 ? -13.392 -7.259 5.273 1.00 95.75 132 SER A O 1
ATOM 1113 N N . SER A 1 133 ? -12.919 -9.307 4.472 1.00 96.94 133 SER A N 1
ATOM 1114 C CA . SER A 1 133 ? -12.917 -9.958 5.786 1.00 96.94 133 SER A CA 1
ATOM 1115 C C . SER A 1 133 ? -11.785 -9.427 6.669 1.00 96.94 133 SER A C 1
ATOM 1117 O O . SER A 1 133 ? -11.995 -9.098 7.842 1.00 96.94 133 SER A O 1
ATOM 1119 N N . TYR A 1 134 ? -10.594 -9.229 6.095 1.00 96.75 134 TYR A N 1
ATOM 1120 C CA . TYR A 1 134 ? -9.455 -8.709 6.843 1.00 96.75 134 TYR A CA 1
ATOM 1121 C C . TYR A 1 134 ? -9.705 -7.296 7.386 1.00 96.75 134 TYR A C 1
ATOM 1123 O O . TYR A 1 134 ? -9.503 -7.062 8.580 1.00 96.75 134 TYR A O 1
ATOM 1131 N N . ILE A 1 135 ? -10.166 -6.358 6.554 1.00 96.88 135 ILE A N 1
ATOM 1132 C CA . ILE A 1 135 ? -10.390 -4.961 6.958 1.00 96.88 135 ILE A CA 1
ATOM 1133 C C . ILE A 1 135 ? -11.593 -4.838 7.902 1.00 96.88 135 ILE A C 1
ATOM 1135 O O . ILE A 1 135 ? -11.491 -4.159 8.933 1.00 96.88 135 ILE A O 1
ATOM 1139 N N . SER A 1 136 ? -12.706 -5.515 7.592 1.00 96.00 136 SER A N 1
ATOM 1140 C CA . SER A 1 136 ? -13.972 -5.371 8.332 1.00 96.00 136 SER A CA 1
ATOM 1141 C C . SER A 1 136 ? -13.857 -5.739 9.811 1.00 96.00 136 SER A C 1
ATOM 1143 O O . SER A 1 136 ? -14.482 -5.098 10.653 1.00 96.00 136 SER A O 1
ATOM 1145 N N . ALA A 1 137 ? -12.969 -6.670 10.159 1.00 95.00 137 ALA A N 1
ATOM 1146 C CA . ALA A 1 137 ? -12.699 -7.055 11.543 1.00 95.00 137 ALA A CA 1
ATOM 1147 C C . ALA A 1 137 ? -12.103 -5.936 12.428 1.00 95.00 137 ALA A C 1
ATOM 1149 O O . ALA A 1 137 ? -12.002 -6.110 13.640 1.00 95.00 137 ALA A O 1
ATOM 1150 N N . THR A 1 138 ? -11.708 -4.788 11.863 1.00 94.06 138 THR A N 1
ATOM 1151 C CA . THR A 1 138 ? -11.319 -3.596 12.643 1.00 94.06 138 THR A CA 1
ATOM 1152 C C . THR A 1 138 ? -11.987 -2.308 12.165 1.00 94.06 138 THR A C 1
ATOM 1154 O O . THR A 1 138 ? -11.492 -1.223 12.495 1.00 94.06 138 THR A O 1
ATOM 1157 N N . ALA A 1 139 ? -13.064 -2.421 11.384 1.00 93.94 139 ALA A N 1
ATOM 1158 C CA . ALA A 1 139 ? -13.788 -1.276 10.853 1.00 93.94 139 ALA A CA 1
ATOM 1159 C C . ALA A 1 139 ? -14.342 -0.391 11.980 1.00 93.94 139 ALA A C 1
ATOM 1161 O O . ALA A 1 139 ? -14.677 -0.864 13.063 1.00 93.94 139 ALA A O 1
ATOM 1162 N N . ILE A 1 140 ? -14.416 0.910 11.711 1.00 94.25 140 ILE A N 1
ATOM 1163 C CA . ILE A 1 140 ? -14.957 1.894 12.652 1.00 94.25 140 ILE A CA 1
ATOM 1164 C C . ILE A 1 140 ? -16.475 1.733 12.740 1.00 94.25 140 ILE A C 1
ATOM 1166 O O . ILE A 1 140 ? -17.152 1.674 11.708 1.00 94.25 140 ILE A O 1
ATOM 1170 N N . HIS A 1 141 ? -17.010 1.701 13.959 1.00 92.94 141 HIS A N 1
ATOM 1171 C CA . HIS A 1 141 ? -18.453 1.628 14.166 1.00 92.94 141 HIS A CA 1
ATOM 1172 C C . HIS A 1 141 ? -19.127 2.983 13.919 1.00 92.94 141 HIS A C 1
ATOM 1174 O O . HIS A 1 141 ? -18.516 4.051 13.993 1.00 92.94 141 HIS A O 1
ATOM 1180 N N . HIS A 1 142 ? -20.423 2.954 13.612 1.00 92.44 142 HIS A N 1
ATOM 1181 C CA . HIS A 1 142 ? -21.184 4.174 13.372 1.00 92.44 142 HIS A CA 1
ATOM 1182 C C . HIS A 1 142 ? -21.149 5.101 14.602 1.00 92.44 142 HIS A C 1
ATOM 1184 O O . HIS A 1 142 ? -21.495 4.687 15.704 1.00 92.44 142 HIS A O 1
ATOM 1190 N N . GLY A 1 143 ? -20.754 6.363 14.401 1.00 92.00 143 GLY A N 1
ATOM 1191 C CA . GLY A 1 143 ? -20.661 7.377 15.460 1.00 92.00 143 GLY A CA 1
ATOM 1192 C C . GLY A 1 143 ? -19.317 7.437 16.196 1.00 92.00 143 GLY A C 1
ATOM 1193 O O . GLY A 1 143 ? -19.115 8.344 17.001 1.00 92.00 143 GLY A O 1
ATOM 1194 N N . GLU A 1 144 ? -18.380 6.531 15.915 1.00 95.00 144 GLU A N 1
ATOM 1195 C CA . GLU A 1 144 ? -17.028 6.601 16.472 1.00 95.00 144 GLU A CA 1
ATOM 1196 C C . GLU A 1 144 ? -16.150 7.642 15.755 1.00 95.00 144 GLU A C 1
ATOM 1198 O O . GLU A 1 144 ? -16.289 7.912 14.559 1.00 95.00 144 GLU A O 1
ATOM 1203 N N . ASP A 1 145 ? -15.185 8.210 16.486 1.00 96.75 145 ASP A N 1
ATOM 1204 C CA . ASP A 1 145 ? -14.200 9.122 15.906 1.00 96.75 145 ASP A CA 1
ATOM 1205 C C . ASP A 1 145 ? -13.205 8.368 15.010 1.00 96.75 145 ASP A C 1
ATOM 1207 O O . ASP A 1 145 ? -12.331 7.624 15.473 1.00 96.75 145 ASP A O 1
ATOM 1211 N N . LYS A 1 146 ? -13.299 8.650 13.707 1.00 97.00 146 LYS A N 1
ATOM 1212 C CA . LYS A 1 146 ? -12.480 8.052 12.651 1.00 97.00 146 LYS A CA 1
ATOM 1213 C C . LYS A 1 146 ? -10.982 8.360 12.723 1.00 97.00 146 LYS A C 1
ATOM 1215 O O . LYS A 1 146 ? -10.225 7.707 12.007 1.00 97.00 146 LYS A O 1
ATOM 1220 N N . TYR A 1 147 ? -10.555 9.315 13.551 1.00 97.00 147 TYR A N 1
ATOM 1221 C CA . TYR A 1 147 ? -9.148 9.688 13.749 1.00 97.00 147 TYR A CA 1
ATOM 1222 C C . TYR A 1 147 ? -8.561 9.175 15.067 1.00 97.00 147 TYR A C 1
ATOM 1224 O O . TYR A 1 147 ? -7.339 9.198 15.245 1.00 97.00 147 TYR A O 1
ATOM 1232 N N . LYS A 1 148 ? -9.395 8.692 15.996 1.00 96.81 148 LYS A N 1
ATOM 1233 C CA . LYS A 1 148 ? -8.980 8.381 17.371 1.00 96.81 148 LYS A CA 1
ATOM 1234 C C . LYS A 1 148 ? -7.813 7.395 17.431 1.00 96.81 148 LYS A C 1
ATOM 1236 O O . LYS A 1 148 ? -6.841 7.660 18.145 1.00 96.81 148 LYS A O 1
ATOM 1241 N N . ARG A 1 149 ? -7.910 6.301 16.664 1.00 94.44 149 ARG A N 1
ATOM 1242 C CA . ARG A 1 149 ? -6.970 5.166 16.670 1.00 94.44 149 ARG A CA 1
ATOM 1243 C C . ARG A 1 149 ? -5.649 5.478 15.967 1.00 94.44 149 ARG A C 1
ATOM 1245 O O . ARG A 1 149 ? -4.605 5.327 16.583 1.00 94.44 149 ARG A O 1
ATOM 1252 N N . ASN A 1 150 ? -5.704 5.960 14.723 1.00 94.44 150 ASN A N 1
ATOM 1253 C CA . ASN A 1 150 ? -4.521 6.031 13.851 1.00 94.44 150 ASN A CA 1
ATOM 1254 C C . ASN A 1 150 ? -4.137 7.457 13.420 1.00 94.44 150 ASN A C 1
ATOM 1256 O O . ASN A 1 150 ? -3.240 7.635 12.606 1.00 94.44 150 ASN A O 1
ATOM 1260 N N . LYS A 1 151 ? -4.823 8.491 13.931 1.00 96.44 151 LYS A N 1
ATOM 1261 C CA . LYS A 1 151 ? -4.584 9.919 13.617 1.00 96.44 151 LYS A CA 1
ATOM 1262 C C . LYS A 1 151 ? -4.743 10.308 12.138 1.00 96.44 151 LYS A C 1
ATOM 1264 O O . LYS A 1 151 ? -4.469 11.442 11.766 1.00 96.44 151 LYS A O 1
ATOM 1269 N N . PHE A 1 152 ? -5.294 9.417 11.320 1.00 97.62 152 PHE A N 1
ATOM 1270 C CA . PHE A 1 152 ? -5.823 9.687 9.984 1.00 97.62 152 PHE A CA 1
ATOM 1271 C C . PHE A 1 152 ? -7.258 9.163 9.879 1.00 97.62 152 P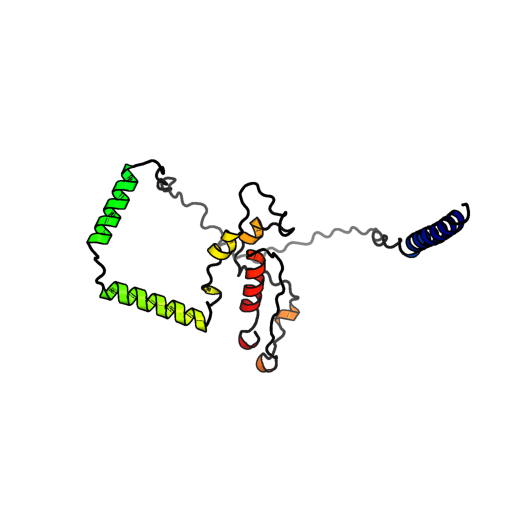HE A C 1
ATOM 1273 O O . PHE A 1 152 ? -7.724 8.439 10.754 1.00 97.62 152 PHE A O 1
ATOM 1280 N N . ASN A 1 153 ? -7.962 9.515 8.801 1.00 97.88 153 ASN A N 1
ATOM 1281 C CA . ASN A 1 153 ? -9.331 9.064 8.568 1.00 97.88 153 ASN A CA 1
ATOM 1282 C C . ASN A 1 153 ? -9.349 7.578 8.174 1.00 97.88 153 ASN A C 1
ATOM 1284 O O . ASN A 1 153 ? -9.257 7.242 6.989 1.00 97.88 153 ASN A O 1
ATOM 1288 N N . GLN A 1 154 ? -9.472 6.690 9.161 1.00 97.62 154 GLN A N 1
ATOM 1289 C CA . GLN 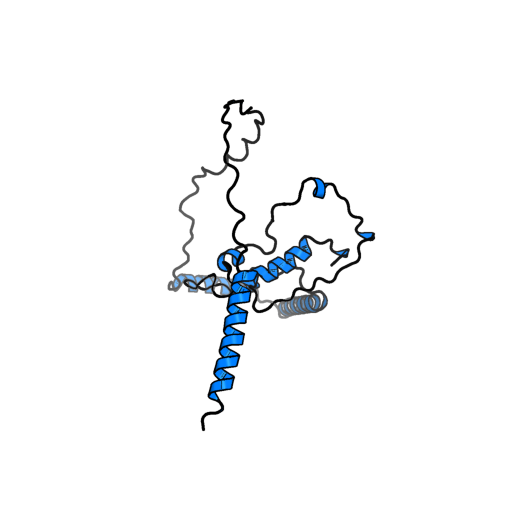A 1 154 ? -9.454 5.251 8.906 1.00 97.62 154 GLN A CA 1
ATOM 1290 C C . GLN A 1 154 ? -10.669 4.811 8.073 1.00 97.62 154 GLN A C 1
ATOM 1292 O O . GLN A 1 154 ? -10.502 4.010 7.163 1.00 97.62 154 GLN A O 1
ATOM 1297 N N . GLN A 1 155 ? -11.855 5.394 8.275 1.00 97.00 155 GLN A N 1
ATOM 1298 C CA . GLN A 1 155 ? -13.046 5.032 7.496 1.00 97.00 155 GLN A CA 1
ATOM 1299 C C . GLN A 1 155 ? -12.857 5.318 5.997 1.00 97.00 155 GLN A C 1
ATOM 1301 O O . GLN A 1 155 ? -13.355 4.577 5.154 1.00 97.00 155 GLN A O 1
ATOM 1306 N N . ALA A 1 156 ? -12.142 6.390 5.643 1.00 97.38 156 ALA A N 1
ATOM 1307 C CA . ALA A 1 156 ? -11.785 6.663 4.253 1.00 97.38 156 ALA A CA 1
ATOM 1308 C C . ALA A 1 156 ? -10.724 5.683 3.727 1.00 97.38 156 ALA A C 1
ATOM 1310 O O . ALA A 1 156 ? -10.829 5.247 2.585 1.00 97.38 156 ALA A O 1
ATOM 1311 N N . SER A 1 157 ? -9.739 5.307 4.551 1.00 97.94 157 SER A N 1
ATOM 1312 C CA . SER A 1 157 ? -8.735 4.296 4.186 1.00 97.94 157 SER A CA 1
ATOM 1313 C C . SER A 1 157 ? -9.364 2.920 3.937 1.00 97.94 157 SER A C 1
ATOM 1315 O O . SER A 1 157 ? -9.038 2.273 2.944 1.00 97.94 157 SER A O 1
ATOM 1317 N N . ASP A 1 158 ? -10.296 2.493 4.789 1.00 97.69 158 ASP A N 1
ATOM 1318 C CA . ASP A 1 158 ? -10.960 1.184 4.715 1.00 97.69 158 ASP A CA 1
ATOM 1319 C C . ASP A 1 158 ? -11.845 1.041 3.461 1.00 97.69 158 ASP A C 1
ATOM 1321 O O . ASP A 1 158 ? -12.075 -0.067 2.995 1.00 97.69 158 ASP A O 1
ATOM 1325 N N . LYS A 1 159 ? -12.303 2.158 2.875 1.00 96.94 159 LYS A N 1
ATOM 1326 C CA . LYS A 1 159 ? -13.066 2.175 1.612 1.00 96.94 159 LYS A CA 1
ATOM 1327 C C . LYS A 1 159 ? -12.197 2.017 0.360 1.00 96.94 159 LYS A C 1
ATOM 1329 O O . LYS A 1 159 ? -12.728 1.777 -0.721 1.00 96.94 159 LYS A O 1
ATOM 1334 N N . LEU A 1 160 ? -10.886 2.224 0.468 1.00 97.25 160 LEU A N 1
ATOM 1335 C CA . LEU A 1 160 ? -9.970 2.140 -0.667 1.00 97.25 160 LEU A CA 1
ATOM 1336 C C . LEU A 1 160 ? -9.451 0.713 -0.820 1.00 97.25 160 LEU A C 1
ATOM 1338 O O . LEU A 1 160 ? -8.923 0.164 0.145 1.00 97.25 160 LEU A O 1
ATOM 1342 N N . LYS A 1 161 ? -9.460 0.193 -2.052 1.00 97.06 161 LYS A N 1
ATOM 1343 C CA . LYS A 1 161 ? -8.829 -1.092 -2.383 1.00 97.06 161 LYS A CA 1
ATOM 1344 C C . LYS A 1 161 ? -7.337 -1.121 -2.048 1.00 97.06 161 LYS A C 1
ATOM 1346 O O . LYS A 1 161 ? -6.632 -0.105 -2.188 1.00 97.06 161 LYS A O 1
ATOM 1351 N N . CYS A 1 162 ? -6.835 -2.286 -1.662 1.00 97.00 162 CYS A N 1
ATOM 1352 C CA . CYS A 1 162 ? -5.422 -2.506 -1.360 1.00 97.00 162 CYS A CA 1
ATOM 1353 C C . CYS A 1 162 ? -4.497 -2.240 -2.563 1.00 97.00 162 CYS A C 1
ATOM 1355 O O . CYS A 1 162 ? -3.366 -1.793 -2.376 1.00 97.00 162 CYS A O 1
ATOM 1357 N N . ASP A 1 163 ? -4.993 -2.408 -3.789 1.00 97.25 163 ASP A N 1
ATOM 1358 C CA . ASP A 1 163 ? -4.273 -2.229 -5.054 1.00 97.25 163 ASP A CA 1
ATOM 1359 C C . ASP A 1 163 ? -4.627 -0.924 -5.792 1.00 97.25 163 ASP A C 1
ATOM 1361 O O . ASP A 1 163 ? -4.364 -0.796 -6.988 1.00 97.25 163 ASP A O 1
ATOM 1365 N N . ARG A 1 164 ? -5.212 0.066 -5.095 1.00 97.06 164 ARG A N 1
ATOM 1366 C CA . ARG A 1 164 ? -5.673 1.315 -5.725 1.00 97.06 164 ARG A CA 1
ATOM 1367 C C . ARG A 1 164 ? -4.605 1.946 -6.644 1.00 97.06 164 ARG A C 1
ATOM 1369 O O . ARG A 1 164 ? -3.424 2.021 -6.263 1.00 97.06 164 ARG A O 1
ATOM 1376 N N . PRO A 1 165 ? -5.004 2.510 -7.799 1.00 96.38 165 PRO A N 1
ATOM 1377 C CA . PRO A 1 165 ? -4.084 3.267 -8.631 1.00 96.38 165 PRO A CA 1
ATOM 1378 C C . PRO A 1 165 ? -3.599 4.516 -7.883 1.00 96.38 165 PRO A C 1
ATOM 1380 O O . PRO A 1 165 ? -4.318 5.132 -7.087 1.00 96.38 165 PRO A O 1
ATOM 1383 N N . VAL A 1 166 ? -2.345 4.875 -8.130 1.00 96.56 166 VAL A N 1
ATOM 1384 C CA . VAL A 1 166 ? -1.714 6.099 -7.632 1.00 96.56 166 VAL A CA 1
ATOM 1385 C C . VAL A 1 166 ? -1.163 6.816 -8.863 1.00 96.56 166 VAL A C 1
ATOM 1387 O O . VAL A 1 166 ? -0.502 6.152 -9.662 1.00 96.56 166 VAL A O 1
ATOM 1390 N N . PRO A 1 167 ? -1.453 8.116 -9.055 1.00 96.81 167 PRO A N 1
ATOM 1391 C CA . PRO A 1 167 ? -0.911 8.860 -10.186 1.00 96.81 167 PRO A CA 1
ATOM 1392 C C . PRO A 1 167 ? 0.619 8.876 -10.126 1.00 96.81 167 PRO A C 1
ATOM 1394 O O . PRO A 1 167 ? 1.200 8.977 -9.045 1.00 96.81 167 PRO A O 1
ATOM 1397 N N . ASP A 1 168 ? 1.269 8.784 -11.285 1.00 96.12 168 ASP A N 1
ATOM 1398 C CA . ASP A 1 168 ? 2.720 8.913 -11.370 1.00 96.12 168 ASP A CA 1
ATOM 1399 C C . ASP A 1 168 ? 3.111 10.384 -11.186 1.00 96.12 168 ASP A C 1
ATOM 1401 O O . ASP A 1 168 ? 2.835 11.227 -12.036 1.00 96.12 168 ASP A O 1
ATOM 1405 N N . THR A 1 169 ? 3.717 10.701 -10.043 1.00 96.81 169 THR A N 1
ATOM 1406 C CA . THR A 1 169 ? 4.175 12.057 -9.705 1.00 96.81 169 THR A CA 1
ATOM 1407 C C . THR A 1 169 ? 5.660 12.265 -10.003 1.00 96.81 169 THR A C 1
ATOM 1409 O O . THR A 1 169 ? 6.235 13.268 -9.573 1.00 96.81 169 THR A O 1
ATOM 1412 N N . ARG A 1 170 ? 6.325 11.306 -10.661 1.00 96.06 170 ARG A N 1
ATOM 1413 C CA . ARG A 1 170 ? 7.747 11.423 -11.006 1.00 96.06 170 ARG A CA 1
ATOM 1414 C C . ARG A 1 170 ? 7.950 12.470 -12.101 1.00 96.06 170 ARG A C 1
ATOM 1416 O O . ARG A 1 170 ? 7.055 12.775 -12.884 1.00 96.06 170 ARG A O 1
ATOM 1423 N N . ASN A 1 171 ? 9.167 13.005 -12.179 1.00 97.00 171 ASN A N 1
ATOM 1424 C CA . ASN A 1 171 ? 9.562 13.854 -13.298 1.00 97.00 171 ASN A CA 1
ATOM 1425 C C . ASN A 1 171 ? 9.526 13.045 -14.611 1.00 97.00 171 ASN A C 1
ATOM 1427 O O . ASN A 1 171 ? 9.889 11.868 -14.616 1.00 97.00 171 ASN A O 1
ATOM 1431 N N . GLY A 1 172 ? 9.149 13.679 -15.726 1.00 95.25 172 GLY A N 1
ATOM 1432 C CA . GLY A 1 172 ? 9.080 13.019 -17.035 1.00 95.25 172 GLY A CA 1
ATOM 1433 C C . GLY A 1 172 ? 10.378 12.306 -17.442 1.00 95.25 172 GLY A C 1
ATOM 1434 O O . GLY A 1 172 ? 10.320 11.207 -17.991 1.00 95.25 172 GLY A O 1
ATOM 1435 N N . LEU A 1 173 ? 11.543 12.850 -17.071 1.00 95.50 173 LEU A N 1
ATOM 1436 C CA . LEU A 1 173 ? 12.859 12.250 -17.334 1.00 95.50 173 LEU A CA 1
ATOM 1437 C C . LEU A 1 173 ? 13.088 10.917 -16.598 1.00 95.50 173 LEU A C 1
ATOM 1439 O O . LEU A 1 173 ? 13.937 10.126 -16.999 1.00 95.50 173 LEU A O 1
ATOM 1443 N N . CYS A 1 174 ? 12.346 10.627 -15.525 1.00 95.81 174 CYS A N 1
ATOM 1444 C CA . CYS A 1 174 ? 12.468 9.354 -14.809 1.00 95.81 174 CYS A CA 1
ATOM 1445 C C . CYS A 1 174 ? 11.868 8.180 -15.592 1.00 95.81 174 CYS A C 1
ATOM 1447 O O . CYS A 1 174 ? 12.275 7.041 -15.374 1.00 95.81 174 CYS A O 1
ATOM 1449 N N . SER A 1 175 ? 10.896 8.444 -16.470 1.00 91.50 175 SER A N 1
ATOM 1450 C CA . SER A 1 175 ? 10.213 7.407 -17.254 1.00 91.50 175 SER A CA 1
ATOM 1451 C C . SER A 1 175 ? 11.076 6.841 -18.384 1.00 91.50 175 SER A C 1
ATOM 1453 O O . SER A 1 175 ? 10.890 5.693 -18.774 1.00 91.50 175 SER A O 1
ATOM 1455 N N . SER A 1 176 ? 12.048 7.619 -18.870 1.00 93.06 176 SER A N 1
ATOM 1456 C CA . SER A 1 176 ? 12.976 7.220 -19.933 1.00 93.06 176 SER A CA 1
ATOM 1457 C C . SER A 1 176 ? 14.170 6.396 -19.447 1.00 93.06 176 SER A C 1
ATOM 1459 O O . SER A 1 176 ? 14.934 5.890 -20.266 1.00 93.06 176 SER A O 1
ATOM 1461 N N . ASN A 1 177 ? 14.363 6.262 -18.132 1.00 93.12 177 ASN A N 1
ATOM 1462 C CA . ASN A 1 177 ? 15.453 5.458 -17.590 1.00 93.12 177 ASN A CA 1
ATOM 1463 C C . ASN A 1 177 ? 15.118 3.968 -17.700 1.00 93.12 177 ASN A C 1
ATOM 1465 O O . ASN A 1 177 ? 14.017 3.540 -17.360 1.00 93.12 177 ASN A O 1
ATOM 1469 N N . SER A 1 178 ? 16.094 3.175 -18.138 1.00 93.25 178 SER A N 1
ATOM 1470 C CA . SER A 1 178 ? 16.014 1.715 -18.135 1.00 93.25 178 SER A CA 1
ATOM 1471 C C . SER A 1 178 ? 16.976 1.147 -17.096 1.00 93.25 178 SER A C 1
ATOM 1473 O O . SER A 1 178 ? 18.087 1.648 -16.918 1.00 93.25 178 SER A O 1
ATOM 1475 N N . TRP A 1 179 ? 16.535 0.107 -16.390 1.00 93.69 179 TRP A N 1
ATOM 1476 C CA . TRP A 1 179 ? 17.328 -0.588 -15.380 1.00 93.69 179 TRP A CA 1
ATOM 1477 C C . TRP A 1 179 ? 17.491 -2.050 -15.778 1.00 93.69 179 TRP A C 1
ATOM 1479 O O . TRP A 1 179 ? 16.519 -2.723 -16.118 1.00 93.69 179 TRP A O 1
ATOM 1489 N N . ASP A 1 180 ? 18.724 -2.545 -15.717 1.00 95.69 180 ASP A N 1
ATOM 1490 C CA . ASP A 1 180 ? 19.025 -3.955 -15.944 1.00 95.69 180 ASP A CA 1
ATOM 1491 C C . ASP A 1 180 ? 18.705 -4.762 -14.681 1.00 95.69 180 ASP A C 1
ATOM 1493 O O . ASP A 1 180 ? 19.495 -4.799 -13.735 1.00 95.69 180 ASP A O 1
ATOM 1497 N N . LEU A 1 181 ? 17.535 -5.406 -14.669 1.00 94.81 181 LEU A N 1
ATOM 1498 C CA . LEU A 1 181 ? 17.045 -6.182 -13.526 1.00 94.81 181 LEU A CA 1
ATOM 1499 C C . LEU A 1 181 ? 17.987 -7.327 -13.131 1.00 94.81 181 LEU A C 1
ATOM 1501 O O . LEU A 1 181 ? 18.014 -7.699 -11.963 1.00 94.81 181 LEU A O 1
ATOM 1505 N N . SER A 1 182 ? 18.778 -7.861 -14.070 1.00 94.75 182 SER A N 1
ATOM 1506 C CA . SER A 1 182 ? 19.702 -8.974 -13.804 1.00 94.75 182 SER A CA 1
ATOM 1507 C C . SER A 1 182 ? 20.904 -8.575 -12.946 1.00 94.75 182 SER A C 1
ATOM 1509 O O . SER A 1 182 ? 21.530 -9.424 -12.314 1.00 94.75 182 SER A O 1
ATOM 1511 N N . LYS A 1 183 ? 21.222 -7.277 -12.909 1.00 96.75 183 LYS A N 1
ATOM 1512 C CA . LYS A 1 183 ? 22.338 -6.718 -12.135 1.00 96.75 183 LYS A CA 1
ATOM 1513 C C . LYS A 1 183 ? 21.917 -6.212 -10.760 1.00 96.75 183 LYS A C 1
ATOM 1515 O O . LYS A 1 183 ? 22.778 -5.822 -9.972 1.00 96.75 183 LYS A O 1
ATOM 1520 N N . LEU A 1 184 ? 20.616 -6.168 -10.481 1.00 96.88 184 LEU A N 1
ATOM 1521 C CA . LEU A 1 184 ? 20.094 -5.678 -9.214 1.00 96.88 184 LEU A CA 1
ATOM 1522 C C . LEU A 1 184 ? 19.999 -6.833 -8.206 1.00 96.88 184 LEU A C 1
ATOM 1524 O O . LEU A 1 184 ? 19.473 -7.893 -8.545 1.00 96.88 184 LEU A O 1
ATOM 1528 N N . PRO A 1 185 ? 20.493 -6.655 -6.969 1.00 97.25 185 PRO A N 1
ATOM 1529 C CA . PRO A 1 185 ? 20.350 -7.671 -5.938 1.00 97.25 185 PRO A CA 1
ATOM 1530 C C . PRO A 1 185 ? 18.897 -7.745 -5.455 1.00 97.25 185 PRO A C 1
ATOM 1532 O O . PRO A 1 185 ? 18.224 -6.719 -5.326 1.00 97.25 185 PRO A O 1
ATOM 1535 N N . ALA A 1 186 ? 18.436 -8.954 -5.131 1.00 97.62 186 ALA A N 1
ATOM 1536 C CA . ALA A 1 186 ? 17.184 -9.132 -4.405 1.00 97.62 186 ALA A CA 1
ATOM 1537 C C . ALA A 1 186 ? 17.260 -8.457 -3.028 1.00 97.62 186 ALA A C 1
ATOM 1539 O O . ALA A 1 186 ? 18.334 -8.354 -2.424 1.00 97.62 186 ALA A O 1
ATOM 1540 N N . THR A 1 187 ? 16.120 -7.985 -2.533 1.00 97.19 187 THR A N 1
ATOM 1541 C CA . THR A 1 187 ? 16.035 -7.239 -1.282 1.00 97.19 187 THR A CA 1
ATOM 1542 C C . THR A 1 187 ? 14.960 -7.804 -0.367 1.00 97.19 187 THR A C 1
ATOM 1544 O O . THR A 1 187 ? 13.890 -8.210 -0.808 1.00 97.19 187 THR A O 1
ATOM 1547 N N . SER A 1 188 ? 15.238 -7.787 0.935 1.00 97.06 188 SER A N 1
ATOM 1548 C CA . SER A 1 188 ? 14.252 -8.118 1.960 1.00 97.06 188 SER A CA 1
ATOM 1549 C C . SER A 1 188 ? 13.567 -6.842 2.433 1.00 97.06 188 SER A C 1
ATOM 1551 O O . SER A 1 188 ? 14.208 -5.960 3.007 1.00 97.06 188 SER A O 1
ATOM 1553 N N . VAL A 1 189 ? 12.252 -6.751 2.241 1.00 97.06 189 VAL A N 1
ATOM 1554 C CA . VAL A 1 189 ? 11.456 -5.611 2.711 1.00 97.06 189 VAL A CA 1
ATOM 1555 C C . VAL A 1 189 ? 10.959 -5.879 4.130 1.00 97.06 189 VAL A C 1
ATOM 1557 O O . VAL A 1 189 ? 10.117 -6.744 4.356 1.00 97.06 189 VAL A O 1
ATOM 1560 N N . ILE A 1 190 ? 11.474 -5.123 5.099 1.00 97.12 190 ILE A N 1
ATOM 1561 C CA . ILE A 1 190 ? 11.101 -5.250 6.513 1.00 97.12 190 ILE A CA 1
ATOM 1562 C C . ILE A 1 190 ? 10.112 -4.136 6.867 1.00 97.12 190 ILE A C 1
ATOM 1564 O O . ILE A 1 190 ? 10.466 -2.959 6.854 1.00 97.12 190 ILE A O 1
ATOM 1568 N N . VAL A 1 191 ? 8.875 -4.507 7.211 1.00 97.12 191 VAL A N 1
ATOM 1569 C CA . VAL A 1 191 ? 7.828 -3.573 7.655 1.00 97.12 191 VAL A CA 1
ATOM 1570 C C . VAL A 1 191 ? 7.561 -3.784 9.141 1.00 97.12 191 VAL A C 1
ATOM 1572 O O . VAL A 1 191 ? 6.931 -4.759 9.544 1.00 97.12 191 VAL A O 1
ATOM 1575 N N . THR A 1 192 ? 8.031 -2.860 9.974 1.00 98.06 192 THR A N 1
ATOM 1576 C CA . THR A 1 192 ? 7.711 -2.842 11.406 1.00 98.06 192 THR A CA 1
ATOM 1577 C C . THR A 1 192 ? 6.415 -2.077 11.631 1.00 98.06 192 THR A C 1
ATOM 1579 O O . THR A 1 192 ? 6.284 -0.948 11.162 1.00 98.06 192 THR A O 1
ATOM 1582 N N . PHE A 1 193 ? 5.475 -2.650 12.377 1.00 97.88 193 PHE A N 1
ATOM 1583 C CA . PHE A 1 193 ? 4.206 -1.999 12.688 1.00 97.88 193 PHE A CA 1
ATOM 1584 C C . PHE A 1 193 ? 3.839 -2.198 14.159 1.00 97.88 193 PHE A C 1
ATOM 1586 O O . PHE A 1 193 ? 4.211 -3.190 14.785 1.00 97.88 193 PHE A O 1
ATOM 1593 N N . HIS A 1 194 ? 3.076 -1.257 14.707 1.00 97.25 194 HIS A N 1
ATOM 1594 C CA . HIS A 1 194 ? 2.480 -1.375 16.031 1.00 97.25 194 HIS A CA 1
ATOM 1595 C C . HIS A 1 194 ? 1.070 -0.794 15.985 1.00 97.25 194 HIS A C 1
ATOM 1597 O O . HIS A 1 194 ? 0.913 0.393 15.721 1.00 97.25 194 HIS A O 1
ATOM 1603 N N . ASN A 1 195 ? 0.054 -1.629 16.227 1.00 96.00 195 ASN A N 1
ATOM 1604 C CA . ASN A 1 195 ? -1.360 -1.228 16.209 1.00 96.00 195 ASN A CA 1
ATOM 1605 C C . ASN A 1 195 ? -1.791 -0.441 14.949 1.00 96.00 195 ASN A C 1
ATOM 1607 O O . ASN A 1 195 ? -2.666 0.415 15.025 1.00 96.00 195 ASN A O 1
ATOM 1611 N N . GLU A 1 196 ? -1.188 -0.740 13.795 1.00 97.75 196 GLU A N 1
ATOM 1612 C CA . GLU A 1 196 ? -1.485 -0.093 12.512 1.00 97.75 196 GLU A CA 1
ATOM 1613 C C . GLU A 1 196 ? -2.891 -0.456 12.003 1.00 97.75 196 GLU A C 1
ATOM 1615 O O . GLU A 1 196 ? -3.417 -1.539 12.297 1.00 97.75 196 GLU A O 1
ATOM 1620 N N . ALA A 1 197 ? -3.508 0.426 11.210 1.00 97.44 197 ALA A N 1
ATOM 1621 C CA . ALA A 1 197 ? -4.783 0.093 10.587 1.00 97.44 197 ALA A CA 1
ATOM 1622 C C . ALA A 1 197 ? -4.602 -1.033 9.558 1.00 97.44 197 ALA A C 1
ATOM 1624 O O . ALA A 1 197 ? -3.661 -1.058 8.766 1.00 97.44 197 ALA A O 1
ATOM 1625 N N . ARG A 1 198 ? -5.552 -1.968 9.515 1.00 98.00 198 ARG A N 1
ATOM 1626 C CA . ARG A 1 198 ? -5.473 -3.116 8.602 1.00 98.00 198 ARG A CA 1
ATOM 1627 C C . ARG A 1 198 ? -5.425 -2.695 7.134 1.00 98.00 198 ARG A C 1
ATOM 1629 O O . ARG A 1 198 ? -4.624 -3.225 6.368 1.00 98.00 198 ARG A O 1
ATOM 1636 N N . SER A 1 199 ? -6.226 -1.701 6.753 1.00 98.06 199 SER A N 1
ATOM 1637 C CA . SER A 1 199 ? -6.261 -1.193 5.381 1.00 98.06 199 SER A CA 1
ATOM 1638 C C . SER A 1 199 ? -4.947 -0.532 4.952 1.00 98.06 199 SER A C 1
ATOM 1640 O O . SER A 1 199 ? -4.519 -0.722 3.817 1.00 98.06 199 SER A O 1
ATOM 1642 N N . THR A 1 200 ? -4.267 0.214 5.829 1.00 97.88 200 THR A N 1
ATOM 1643 C CA . THR A 1 200 ? -2.966 0.833 5.518 1.00 97.88 200 THR A CA 1
ATOM 1644 C C . THR A 1 200 ? -1.858 -0.207 5.445 1.00 97.88 200 THR A C 1
ATOM 1646 O O . THR A 1 200 ? -1.102 -0.206 4.473 1.00 97.88 200 THR A O 1
ATOM 1649 N N . LEU A 1 201 ? -1.798 -1.131 6.406 1.00 98.19 201 LEU A N 1
ATOM 1650 C CA . LEU A 1 201 ? -0.795 -2.195 6.421 1.00 98.19 201 LEU A CA 1
ATOM 1651 C C . LEU A 1 201 ? -0.887 -3.083 5.172 1.00 98.19 201 LEU A C 1
ATOM 1653 O O . LEU A 1 201 ? 0.116 -3.286 4.487 1.00 98.19 201 LEU A O 1
ATOM 1657 N N . LEU A 1 202 ? -2.092 -3.555 4.833 1.00 98.12 202 LEU A N 1
ATOM 1658 C CA . LEU A 1 202 ? -2.307 -4.391 3.650 1.00 98.12 202 LEU A CA 1
ATOM 1659 C C . LEU A 1 202 ? -1.910 -3.658 2.365 1.00 98.12 202 LEU A C 1
ATOM 1661 O O . LEU A 1 202 ? -1.217 -4.215 1.517 1.00 98.12 202 LEU A O 1
ATOM 1665 N N . ARG A 1 203 ? -2.296 -2.385 2.237 1.00 98.00 203 ARG A N 1
ATOM 1666 C CA . ARG A 1 203 ? -1.965 -1.555 1.072 1.00 98.00 203 ARG A CA 1
ATOM 1667 C C . ARG A 1 203 ? -0.461 -1.334 0.922 1.00 98.00 203 ARG A C 1
ATOM 1669 O O . ARG A 1 203 ? 0.026 -1.270 -0.204 1.00 98.00 203 ARG A O 1
ATOM 1676 N N . THR A 1 204 ? 0.280 -1.248 2.027 1.00 98.12 204 THR A N 1
ATOM 1677 C CA . THR A 1 204 ? 1.749 -1.189 2.010 1.00 98.12 204 THR A CA 1
ATOM 1678 C C . THR A 1 204 ? 2.336 -2.472 1.429 1.00 98.12 204 THR A C 1
ATOM 1680 O O . THR A 1 204 ? 3.124 -2.406 0.488 1.00 98.12 204 THR A O 1
ATOM 1683 N N . VAL A 1 205 ? 1.904 -3.636 1.923 1.00 97.25 205 VAL A N 1
ATOM 1684 C CA . VAL A 1 205 ? 2.386 -4.941 1.437 1.00 97.25 205 VAL A CA 1
ATOM 1685 C C . VAL A 1 205 ? 2.045 -5.138 -0.043 1.00 97.25 205 VAL A C 1
ATOM 1687 O O . VAL A 1 205 ? 2.930 -5.410 -0.851 1.00 97.25 205 VAL A O 1
ATOM 1690 N N . VAL A 1 206 ? 0.785 -4.925 -0.428 1.00 97.19 206 VAL A N 1
ATOM 1691 C CA . VAL A 1 206 ? 0.329 -5.088 -1.818 1.00 97.19 206 VAL A CA 1
ATOM 1692 C C . VAL A 1 206 ? 1.019 -4.094 -2.755 1.00 97.19 206 VAL A C 1
ATOM 1694 O O . VAL A 1 206 ? 1.377 -4.457 -3.871 1.00 97.19 206 VAL A O 1
ATOM 1697 N N . SER A 1 207 ? 1.286 -2.861 -2.311 1.00 97.81 207 SER A N 1
ATOM 1698 C CA . SER A 1 207 ? 2.057 -1.891 -3.097 1.00 97.81 207 SER A CA 1
ATOM 1699 C C . SER A 1 207 ? 3.465 -2.392 -3.412 1.00 97.81 207 SER A C 1
ATOM 1701 O O . SER A 1 207 ? 3.920 -2.207 -4.539 1.00 97.81 207 SER A O 1
ATOM 1703 N N . VAL A 1 208 ? 4.153 -3.000 -2.442 1.00 97.44 208 VAL A N 1
ATOM 1704 C CA . VAL A 1 208 ? 5.490 -3.576 -2.655 1.00 97.44 208 VAL A CA 1
ATOM 1705 C C . VAL A 1 208 ? 5.408 -4.709 -3.673 1.00 97.44 208 VAL A C 1
ATOM 1707 O O . VAL A 1 208 ? 6.133 -4.686 -4.661 1.00 97.44 208 VAL A O 1
ATOM 1710 N N . LEU A 1 209 ? 4.473 -5.644 -3.493 1.00 95.75 209 LEU A N 1
ATOM 1711 C CA . LEU A 1 209 ? 4.309 -6.782 -4.403 1.00 95.75 209 LEU A CA 1
ATOM 1712 C C . LEU A 1 209 ? 3.906 -6.361 -5.827 1.00 95.75 209 LEU A C 1
ATOM 1714 O O . LEU A 1 209 ? 4.296 -7.014 -6.790 1.00 95.75 209 LEU A O 1
ATOM 1718 N N . ASN A 1 210 ? 3.143 -5.274 -5.978 1.00 95.94 210 ASN A N 1
ATOM 1719 C CA . ASN A 1 210 ? 2.665 -4.807 -7.283 1.00 95.94 210 ASN A CA 1
ATOM 1720 C C . ASN A 1 210 ? 3.628 -3.880 -8.020 1.00 95.94 210 ASN A C 1
ATOM 1722 O O . ASN A 1 210 ? 3.538 -3.771 -9.242 1.00 95.94 210 ASN A O 1
ATOM 1726 N N . ARG A 1 211 ? 4.499 -3.164 -7.303 1.00 96.00 211 ARG A N 1
ATOM 1727 C CA . ARG A 1 211 ? 5.397 -2.157 -7.896 1.00 96.00 211 ARG A CA 1
ATOM 1728 C C . ARG A 1 211 ? 6.861 -2.587 -7.912 1.00 96.00 211 ARG A C 1
ATOM 1730 O O . ARG A 1 211 ? 7.686 -1.841 -8.435 1.00 96.00 211 ARG A O 1
ATOM 1737 N N . SER A 1 212 ? 7.169 -3.772 -7.393 1.00 96.56 212 SER A N 1
ATOM 1738 C CA . SER A 1 212 ? 8.498 -4.374 -7.453 1.00 96.56 212 SER A CA 1
ATOM 1739 C C . SER A 1 212 ? 8.523 -5.547 -8.437 1.00 96.56 212 SER A C 1
ATOM 1741 O O . SER A 1 212 ? 7.593 -6.354 -8.453 1.00 96.56 212 SER A O 1
ATOM 1743 N N . PRO A 1 213 ? 9.584 -5.686 -9.250 1.00 96.31 213 PRO A N 1
ATOM 1744 C CA . PRO A 1 213 ? 9.806 -6.893 -10.037 1.00 96.31 213 PRO A CA 1
ATOM 1745 C C . PRO A 1 213 ? 9.873 -8.139 -9.131 1.00 96.31 213 PRO A C 1
ATOM 1747 O O . PRO A 1 213 ? 10.639 -8.115 -8.166 1.00 96.31 213 PRO A O 1
ATOM 1750 N N . PRO A 1 214 ? 9.158 -9.242 -9.438 1.00 93.50 214 PRO A N 1
ATOM 1751 C CA . PRO A 1 214 ? 9.115 -10.432 -8.576 1.00 93.50 214 PRO A CA 1
ATOM 1752 C C . PRO A 1 214 ? 10.464 -11.116 -8.331 1.00 93.50 214 PRO A C 1
ATOM 1754 O O . PRO A 1 214 ? 10.593 -11.884 -7.394 1.00 93.50 214 PRO A O 1
ATOM 1757 N N . SER A 1 215 ? 11.472 -10.873 -9.174 1.00 94.25 215 SER A N 1
ATOM 1758 C CA . SER A 1 215 ? 12.822 -11.417 -8.981 1.00 94.25 215 SER A CA 1
ATOM 1759 C C . SER A 1 215 ? 13.633 -10.677 -7.914 1.00 94.25 215 SER A C 1
ATOM 1761 O O . SER A 1 215 ? 14.733 -11.114 -7.587 1.00 94.25 215 SER A O 1
ATOM 1763 N N . LEU A 1 216 ? 13.140 -9.532 -7.430 1.00 95.38 216 LEU A N 1
ATOM 1764 C CA . LEU A 1 216 ? 13.856 -8.659 -6.501 1.00 95.38 216 LEU A CA 1
ATOM 1765 C C . LEU A 1 216 ? 13.259 -8.641 -5.087 1.00 95.38 216 LEU A C 1
ATOM 1767 O O . LEU A 1 216 ? 13.851 -7.991 -4.229 1.00 95.38 216 LEU A O 1
ATOM 1771 N N . VAL A 1 217 ? 12.126 -9.310 -4.841 1.00 89.81 217 VAL A N 1
ATOM 1772 C CA . VAL A 1 217 ? 11.397 -9.319 -3.556 1.00 89.81 217 VAL A CA 1
ATOM 1773 C C . VAL A 1 217 ? 10.963 -10.715 -3.139 1.00 89.81 217 VAL A C 1
ATOM 1775 O O . VAL A 1 217 ? 10.778 -11.564 -4.036 1.00 89.81 217 VAL A O 1
#

Mean predicted aligned error: 20.32 Å